Protein AF-R5N1W5-F1 (afdb_monomer)

pLDDT: mean 83.39, std 14.1, range [37.69, 97.25]

Foldseek 3Di:
DVVVVVVVVVVVVVVVVVVVVLVVLLVVLVLLVVLLPVLQVQLCQQLNCLLVLLLVLLLVLLLVLLVVLCVVLVAPRSSVSCLSNSLSNLLSLQAASQADSCLSSQLSNCLRNPQAPVLGHLQGGLFQSSLRSNVVCCVVPVVRRQQWAAQDPVSHQPPPDDDDGDGFDFLLNCLQVLPAPPPPNDDPVCQCCQSGTARSSLSNNVSLVVLLVVCVPPPVLLNLLLVLLLVLLLVLQLVPPSHPPHSNVSSSSSCSTYCNSVCSRRGSSSPNLAALASVLSSVLSNQLNVQQNVCSHPNPHSGCSSVSSRVSSNCSVVSNPDDHDPVSVVVVVVVVVVVVVVVVVVVVVVVVVVVVVVVVVD

Sequence (362 aa):
MEQSKTSAGISAESAAKARSEISITRRYFADMLILMVVPAVMAWYYYGGRAVRLMVLSVLTAVLCEAAGSFIFKAQASVSDLSAVATGLMTSLCMPASAPYYLPCIASAFAVIVAKLPFGNARSHMFTPAAAGIAFVTICMPDKVFSYPAMLSSGTTAVSGGQGFFPGTSIAYMLSQKNSVGTGLLNYVDVLVGSVSGPMGATCSIALFGALLFLAVRRPKNFTVSVSFLAVCFIYALLFPRVLTGRFVSAFMEICGGMLLFSSVFFLTDDKLLPKSFYSRICYGAAAGLMCMIMRSVGKFEDSTVFAVLLANGLVTAFDKLPLTKRERHLVAAENAKVRAALADKLEEKALENGKGGAENA

Nearest PDB structures (foldseek):
  7zc6-assembly1_D  TM=9.203E-01  e=1.283E-13  Clostridium tetanomorphum
  8rb9-assembly1_D  TM=8.917E-01  e=4.294E-13  Azotobacter vinelandii DJ
  8rbq-assembly1_D  TM=8.138E-01  e=1.206E-09  Azotobacter vinelandii DJ
  8a1v-assembly1_B  TM=6.490E-01  e=4.667E-10  Vibrio cholerae

Mean predicted aligned error: 9.08 Å

Solvent-accessible surface area (backbone atoms only — not comparable to full-atom values): 18208 Å² total; per-residue (Å²): 115,64,71,60,52,54,52,50,50,56,51,51,52,53,50,50,52,53,52,53,52,44,52,54,49,23,52,52,33,49,53,52,46,59,53,43,46,56,29,51,52,50,21,30,67,52,53,35,74,54,32,50,52,40,31,50,47,3,20,51,34,10,42,50,41,43,55,54,46,19,64,74,70,71,45,82,68,60,77,84,23,43,46,41,45,41,32,5,39,54,32,27,29,63,28,16,65,63,40,59,76,63,55,38,27,52,20,16,35,43,9,33,61,64,37,22,47,78,51,41,54,97,86,47,39,72,42,56,27,31,40,50,6,47,44,50,42,46,71,77,39,41,78,51,52,69,43,12,41,37,63,42,97,81,68,50,44,72,80,62,85,79,92,62,72,59,79,23,74,29,56,26,45,44,53,59,67,58,50,53,76,54,96,82,78,71,58,70,64,36,48,36,70,26,69,47,22,37,25,40,37,24,21,34,35,53,51,49,53,51,38,44,54,49,30,49,76,79,36,51,75,38,30,47,20,24,51,30,18,51,50,38,40,38,53,51,23,50,76,59,48,48,31,84,92,33,40,67,57,23,21,51,50,54,48,54,17,39,51,44,50,42,36,34,60,65,53,64,39,38,81,83,63,52,42,86,34,73,67,28,24,36,53,47,16,32,50,25,16,48,44,22,49,52,32,45,74,72,44,91,47,55,70,31,44,48,55,20,48,50,55,36,37,70,44,32,74,66,39,56,72,54,84,64,49,74,71,53,47,52,52,53,50,53,51,52,48,53,54,50,49,58,49,50,55,55,50,52,52,52,50,55,53,54,58,51,62,57,65,77,77,109

Structure (mmCIF, N/CA/C/O backbone):
data_AF-R5N1W5-F1
#
_entry.id   AF-R5N1W5-F1
#
loop_
_atom_site.group_PDB
_atom_site.id
_atom_site.type_symbol
_atom_site.label_atom_id
_atom_site.label_alt_id
_atom_site.label_comp_id
_atom_site.label_asym_id
_atom_site.label_entity_id
_atom_site.label_seq_id
_atom_site.pdbx_PDB_ins_code
_atom_site.Cartn_x
_atom_site.Cartn_y
_atom_site.Cartn_z
_atom_site.occupancy
_atom_site.B_iso_or_equiv
_atom_site.auth_seq_id
_atom_site.auth_comp_id
_atom_site.auth_asym_id
_atom_site.auth_atom_id
_atom_site.pdbx_PDB_model_num
ATOM 1 N N . MET A 1 1 ? -37.037 -11.454 35.935 1.00 47.38 1 MET A N 1
ATOM 2 C CA . MET A 1 1 ? -37.212 -11.045 34.516 1.00 47.38 1 MET A CA 1
ATOM 3 C C . MET A 1 1 ? -36.454 -9.765 34.168 1.00 47.38 1 MET A C 1
ATOM 5 O O . MET A 1 1 ? -36.034 -9.623 33.028 1.00 47.38 1 MET A O 1
ATOM 9 N N . GLU A 1 2 ? -36.239 -8.859 35.121 1.00 41.38 2 GLU A N 1
ATOM 10 C CA . GLU A 1 2 ? -35.614 -7.550 34.886 1.00 41.38 2 GLU A CA 1
ATOM 11 C C . GLU A 1 2 ? -34.121 -7.630 34.528 1.00 41.38 2 GLU A C 1
ATOM 13 O O . GLU A 1 2 ? -33.737 -7.131 33.478 1.00 41.38 2 GLU A O 1
ATOM 18 N N . GLN A 1 3 ? -33.315 -8.415 35.261 1.00 39.34 3 GLN A N 1
ATOM 19 C CA . GLN A 1 3 ? -31.891 -8.647 34.935 1.00 39.34 3 GLN A CA 1
ATOM 20 C C . GLN A 1 3 ? -31.652 -9.241 33.531 1.00 39.34 3 GLN A C 1
ATOM 22 O O . GLN A 1 3 ? -30.612 -9.008 32.913 1.00 39.34 3 GLN A O 1
ATOM 27 N N . SER A 1 4 ? -32.622 -9.992 32.994 1.00 45.09 4 SER A N 1
ATOM 28 C CA . SER A 1 4 ? -32.559 -10.534 31.630 1.00 45.09 4 SER A CA 1
ATOM 29 C C . SER A 1 4 ? -32.794 -9.447 30.572 1.00 45.09 4 SER A C 1
ATOM 31 O O . SER A 1 4 ? -32.154 -9.484 29.521 1.00 45.09 4 SER A O 1
ATOM 33 N N . LYS A 1 5 ? -33.635 -8.443 30.862 1.00 44.88 5 LYS A N 1
ATOM 34 C CA . LYS A 1 5 ? -33.876 -7.292 29.978 1.00 44.88 5 LYS A CA 1
ATOM 35 C C . LYS A 1 5 ? -32.697 -6.313 29.979 1.00 44.88 5 LYS A C 1
ATOM 37 O O . LYS A 1 5 ? -32.302 -5.868 28.905 1.00 44.88 5 LYS A O 1
ATOM 42 N N . THR A 1 6 ? -32.067 -6.058 31.129 1.00 51.81 6 THR A N 1
ATOM 43 C CA . THR A 1 6 ? -30.868 -5.198 31.226 1.00 51.81 6 THR A CA 1
ATOM 44 C C . THR A 1 6 ? -29.651 -5.836 30.543 1.00 51.81 6 THR A C 1
ATOM 46 O O . THR A 1 6 ? -28.924 -5.169 29.808 1.00 51.81 6 THR A O 1
ATOM 49 N N . SER A 1 7 ? -29.457 -7.153 30.698 1.00 47.06 7 SER A N 1
ATOM 50 C CA . SER A 1 7 ? -28.415 -7.910 29.980 1.00 47.06 7 SER A CA 1
ATOM 51 C C . SER A 1 7 ? -28.626 -7.892 28.457 1.00 47.06 7 SER A C 1
ATOM 53 O O . SER A 1 7 ? -27.676 -7.677 27.697 1.00 47.06 7 SER A O 1
ATOM 55 N N . ALA A 1 8 ? -29.877 -8.034 28.003 1.00 53.06 8 ALA A N 1
ATOM 56 C CA . ALA A 1 8 ? -30.233 -7.938 26.589 1.00 53.06 8 ALA A CA 1
ATOM 57 C C . ALA A 1 8 ? -30.028 -6.519 26.022 1.00 53.06 8 ALA A C 1
ATOM 59 O O . ALA A 1 8 ? -29.533 -6.383 24.903 1.00 53.06 8 ALA A O 1
ATOM 60 N N . GLY A 1 9 ? -30.329 -5.470 26.796 1.00 53.94 9 GLY A N 1
ATOM 61 C CA . GLY A 1 9 ? -30.102 -4.070 26.414 1.00 53.94 9 GLY A CA 1
ATOM 62 C C . GLY A 1 9 ? -28.618 -3.719 26.251 1.00 53.94 9 GLY A C 1
ATOM 63 O O . GLY A 1 9 ? -28.223 -3.156 25.231 1.00 53.94 9 GLY A O 1
ATOM 64 N N . ILE A 1 10 ? -27.767 -4.145 27.193 1.00 57.16 10 ILE A N 1
ATOM 65 C CA . ILE A 1 10 ? -26.305 -3.948 27.125 1.00 57.16 10 ILE A CA 1
ATOM 66 C C . ILE A 1 10 ? -25.696 -4.736 25.950 1.00 57.16 10 ILE A C 1
ATOM 68 O O . ILE A 1 10 ? -24.793 -4.247 25.263 1.00 57.16 10 ILE A O 1
ATOM 72 N N . SER A 1 11 ? -26.210 -5.941 25.675 1.00 61.00 11 SER A N 1
ATOM 73 C CA . SER A 1 11 ? -25.810 -6.743 24.513 1.00 61.00 11 SER A CA 1
ATOM 74 C C . SER A 1 11 ? -26.206 -6.076 23.188 1.00 61.00 11 SER A C 1
ATOM 76 O O . SER A 1 11 ? -25.393 -6.003 22.263 1.00 61.00 11 SER A O 1
ATOM 78 N N . ALA A 1 12 ? -27.413 -5.508 23.113 1.00 65.75 12 ALA A N 1
ATOM 79 C CA . ALA A 1 12 ? -27.906 -4.802 21.933 1.00 65.75 12 ALA A CA 1
ATOM 80 C C . ALA A 1 12 ? -27.114 -3.517 21.643 1.00 65.75 12 ALA A C 1
ATOM 82 O O . ALA A 1 12 ? -26.780 -3.250 20.487 1.00 65.75 12 ALA A O 1
ATOM 83 N N . GLU A 1 13 ? -26.749 -2.749 22.671 1.00 64.88 13 GLU A N 1
ATOM 84 C CA . GLU A 1 13 ? -25.967 -1.521 22.511 1.00 64.88 13 GLU A CA 1
ATOM 85 C C . GLU A 1 13 ? -24.511 -1.808 22.098 1.00 64.88 13 GLU A C 1
ATOM 87 O O . GLU A 1 13 ? -23.969 -1.171 21.189 1.00 64.88 13 GLU A O 1
ATOM 92 N N . SER A 1 14 ? -23.893 -2.833 22.696 1.00 64.62 14 SER A N 1
ATOM 93 C CA . SER A 1 14 ? -22.569 -3.327 22.297 1.00 64.62 14 SER A CA 1
ATOM 94 C C . SER A 1 14 ? -22.567 -3.825 20.844 1.00 64.62 14 SER A C 1
ATOM 96 O O . SER A 1 14 ? -21.681 -3.481 20.055 1.00 64.62 14 SER A O 1
ATOM 98 N N . ALA A 1 15 ? -23.615 -4.552 20.440 1.00 68.56 15 ALA A N 1
ATOM 99 C CA . ALA A 1 15 ? -23.798 -5.002 19.063 1.00 68.56 15 ALA A CA 1
ATOM 100 C C . ALA A 1 15 ? -24.034 -3.835 18.085 1.00 68.56 15 ALA A C 1
ATOM 102 O O . ALA A 1 15 ? -23.520 -3.861 16.963 1.00 68.56 15 ALA A O 1
ATOM 103 N N . ALA A 1 16 ? -24.766 -2.793 18.490 1.00 72.19 16 ALA A N 1
ATOM 104 C CA . ALA A 1 16 ? -24.987 -1.595 17.680 1.00 72.19 16 ALA A CA 1
ATOM 105 C C . ALA A 1 16 ? -23.686 -0.809 17.453 1.00 72.19 16 ALA A C 1
ATOM 107 O O . ALA A 1 16 ? -23.401 -0.402 16.322 1.00 72.19 16 ALA A O 1
ATOM 108 N N . LYS A 1 17 ? -22.851 -0.667 18.491 1.00 72.69 17 LYS A N 1
ATOM 109 C CA . LYS A 1 17 ? -21.516 -0.062 18.376 1.00 72.69 17 LYS A CA 1
ATOM 110 C C . LYS A 1 17 ? -20.592 -0.880 17.468 1.00 72.69 17 LYS A C 1
ATOM 112 O O . LYS A 1 17 ? -19.927 -0.318 16.603 1.00 72.69 17 LYS A O 1
ATOM 117 N N . ALA A 1 18 ? -20.594 -2.207 17.594 1.00 70.81 18 ALA A N 1
ATOM 118 C CA . ALA A 1 18 ? -19.815 -3.071 16.707 1.00 70.81 18 ALA A CA 1
ATOM 119 C C . ALA A 1 18 ? -20.248 -2.927 15.234 1.00 70.81 18 ALA A C 1
ATOM 121 O O . ALA A 1 18 ? -19.404 -2.830 14.342 1.00 70.81 18 ALA A O 1
ATOM 122 N N . ARG A 1 19 ? -21.560 -2.842 14.966 1.00 75.69 19 ARG A N 1
ATOM 123 C CA . ARG A 1 19 ? -22.103 -2.624 13.612 1.00 75.69 19 ARG A CA 1
ATOM 124 C C . ARG A 1 19 ? -21.711 -1.268 13.027 1.00 75.69 19 ARG A C 1
ATOM 126 O O . ARG A 1 19 ? -21.406 -1.192 11.835 1.00 75.69 19 ARG A O 1
ATOM 133 N N . SER A 1 20 ? -21.715 -0.203 13.829 1.00 76.56 20 SER A N 1
ATOM 134 C CA . SER A 1 20 ? -21.325 1.125 13.348 1.00 76.56 20 SER A CA 1
ATOM 135 C C . SER A 1 20 ? -19.834 1.175 13.003 1.00 76.56 20 SER A C 1
ATOM 137 O O . SER A 1 20 ? -19.486 1.649 11.920 1.00 76.56 20 SER A O 1
ATOM 139 N N . GLU A 1 21 ? -18.965 0.587 13.828 1.00 75.75 21 GLU A N 1
ATOM 140 C CA . GLU A 1 21 ? -17.529 0.473 13.542 1.00 75.75 21 GLU A CA 1
ATOM 141 C C . GLU A 1 21 ? -17.252 -0.345 12.272 1.00 75.75 21 GLU A C 1
ATOM 143 O O . GLU A 1 21 ? -16.500 0.107 11.407 1.00 75.75 21 GLU A O 1
ATOM 148 N N . ILE A 1 22 ? -17.925 -1.491 12.105 1.00 78.25 22 ILE A N 1
ATOM 149 C CA . ILE A 1 22 ? -17.878 -2.305 10.877 1.00 78.25 22 ILE A CA 1
ATOM 150 C C . ILE A 1 22 ? -18.243 -1.465 9.651 1.00 78.25 22 ILE A C 1
ATOM 152 O O . ILE A 1 22 ? -17.561 -1.516 8.628 1.00 78.25 22 ILE A O 1
ATOM 156 N N . SER A 1 23 ? -19.299 -0.654 9.746 1.00 82.12 23 SER A N 1
ATOM 157 C CA . SER A 1 23 ? -19.746 0.175 8.626 1.00 82.12 23 SER A CA 1
ATOM 158 C C . SER A 1 23 ? -18.716 1.238 8.223 1.00 82.12 23 SER A C 1
ATOM 160 O O . SER A 1 23 ? -18.546 1.499 7.031 1.00 82.12 23 SER A O 1
ATOM 162 N N . ILE A 1 24 ? -17.994 1.820 9.188 1.00 83.81 24 ILE A N 1
ATOM 163 C CA . ILE A 1 24 ? -16.942 2.816 8.939 1.00 83.81 24 ILE A CA 1
ATOM 164 C C . ILE A 1 24 ? -15.747 2.148 8.257 1.00 83.81 24 ILE A C 1
ATOM 166 O O . ILE A 1 24 ? -15.280 2.626 7.219 1.00 83.81 24 ILE A O 1
ATOM 170 N N . THR A 1 25 ? -15.295 1.013 8.795 1.00 84.12 25 THR A N 1
ATOM 171 C CA . THR A 1 25 ? -14.196 0.226 8.226 1.00 84.12 25 THR A CA 1
ATOM 172 C C . THR A 1 25 ? -14.528 -0.245 6.811 1.00 84.12 25 THR A C 1
ATOM 174 O O . THR A 1 25 ? -13.727 -0.059 5.896 1.00 84.12 25 THR A O 1
ATOM 177 N N . ARG A 1 26 ? -15.746 -0.749 6.588 1.00 88.56 26 ARG A N 1
ATOM 178 C CA . ARG A 1 26 ? -16.219 -1.168 5.264 1.00 88.56 26 ARG A CA 1
ATOM 179 C C . ARG A 1 26 ? -16.220 -0.018 4.258 1.00 88.56 26 ARG A C 1
ATOM 181 O O . ARG A 1 26 ? -15.807 -0.223 3.124 1.00 88.56 26 ARG A O 1
ATOM 188 N N . ARG A 1 27 ? -16.657 1.188 4.648 1.00 89.25 27 ARG A N 1
ATOM 189 C CA . ARG A 1 27 ? -16.615 2.375 3.768 1.00 89.25 27 ARG A CA 1
ATOM 190 C C . ARG A 1 27 ? -15.184 2.741 3.387 1.00 89.25 27 ARG A C 1
ATOM 192 O O . ARG A 1 27 ? -14.934 3.054 2.233 1.00 89.25 27 ARG A O 1
ATOM 199 N N . TYR A 1 28 ? -14.249 2.676 4.336 1.00 89.75 28 TYR A N 1
ATOM 200 C CA . TYR A 1 28 ? -12.830 2.900 4.055 1.00 89.75 28 TYR A CA 1
ATOM 201 C C . TYR A 1 28 ? -12.263 1.892 3.055 1.00 89.75 28 TYR A C 1
ATOM 203 O O . TYR A 1 28 ? -11.725 2.303 2.030 1.00 89.75 28 TYR A O 1
ATOM 211 N N . PHE A 1 29 ? -12.431 0.592 3.294 1.00 91.19 29 PHE A N 1
ATOM 212 C CA . PHE A 1 29 ? -11.920 -0.412 2.360 1.00 91.19 29 PHE A CA 1
ATOM 213 C C . PHE A 1 29 ? -12.653 -0.391 1.016 1.00 91.19 29 PHE A C 1
ATOM 215 O O . PHE A 1 29 ? -12.028 -0.657 -0.004 1.00 91.19 29 PHE A O 1
ATOM 222 N N . ALA A 1 30 ? -13.933 -0.009 0.975 1.00 92.88 30 ALA A N 1
ATOM 223 C CA . ALA A 1 30 ? -14.644 0.228 -0.279 1.00 92.88 30 ALA A CA 1
ATOM 224 C C . ALA A 1 30 ? -14.035 1.395 -1.076 1.00 92.88 30 ALA A C 1
ATOM 226 O O . ALA A 1 30 ? -13.801 1.237 -2.270 1.00 92.88 30 ALA A O 1
ATOM 227 N N . ASP A 1 31 ? -13.720 2.523 -0.426 1.00 92.31 31 ASP A N 1
ATOM 228 C CA . ASP A 1 31 ? -13.021 3.643 -1.073 1.00 92.31 31 ASP A CA 1
ATOM 229 C C . ASP A 1 31 ? -11.662 3.180 -1.641 1.00 92.31 31 ASP A C 1
ATOM 231 O O . ASP A 1 31 ? -11.340 3.482 -2.788 1.00 92.31 31 ASP A O 1
ATOM 235 N N . MET A 1 32 ? -10.885 2.394 -0.879 1.00 92.31 32 MET A N 1
ATOM 236 C CA . MET A 1 32 ? -9.603 1.846 -1.351 1.00 92.31 32 MET A CA 1
ATOM 237 C C . MET A 1 32 ? -9.775 0.883 -2.530 1.00 92.31 32 MET A C 1
ATOM 239 O O . MET A 1 32 ? -9.018 0.954 -3.492 1.00 92.31 32 MET A O 1
ATOM 243 N N . LEU A 1 33 ? -10.784 0.009 -2.497 1.00 95.00 33 LEU A N 1
ATOM 244 C CA . LEU A 1 33 ? -11.076 -0.901 -3.605 1.00 95.00 33 LEU A CA 1
ATOM 245 C C . LEU A 1 33 ? -11.445 -0.135 -4.878 1.00 95.00 33 LEU A C 1
ATOM 247 O O . LEU A 1 33 ? -10.954 -0.489 -5.944 1.00 95.00 33 LEU A O 1
ATOM 251 N N . ILE A 1 34 ? -12.239 0.937 -4.768 1.00 94.31 34 ILE A N 1
ATOM 252 C CA . ILE A 1 34 ? -12.576 1.817 -5.899 1.00 94.31 34 ILE A CA 1
ATOM 253 C C . ILE A 1 34 ? -11.305 2.438 -6.490 1.00 94.31 34 ILE A C 1
ATOM 255 O O . ILE A 1 34 ? -11.122 2.422 -7.706 1.00 94.31 34 ILE A O 1
ATOM 259 N N . LEU A 1 35 ? -10.400 2.926 -5.639 1.00 93.81 35 LEU A N 1
ATOM 260 C CA . LEU A 1 35 ? -9.109 3.468 -6.068 1.00 93.81 35 LEU A CA 1
ATOM 261 C C . LEU A 1 35 ? -8.232 2.423 -6.774 1.00 93.81 35 LEU A C 1
ATOM 263 O O . LEU A 1 35 ? -7.486 2.767 -7.688 1.00 93.81 35 LEU A O 1
ATOM 267 N N . MET A 1 36 ? -8.336 1.152 -6.382 1.00 95.44 36 MET A N 1
ATOM 268 C CA . MET A 1 36 ? -7.590 0.043 -6.982 1.00 95.44 36 MET A CA 1
ATOM 269 C C . MET A 1 36 ? -8.160 -0.462 -8.305 1.00 95.44 36 MET A C 1
ATOM 271 O O . MET A 1 36 ? -7.440 -1.148 -9.029 1.00 95.44 36 MET A O 1
ATOM 275 N N . VAL A 1 37 ? -9.402 -0.112 -8.661 1.00 95.25 37 VAL A N 1
ATOM 276 C CA . VAL A 1 37 ? -10.005 -0.538 -9.934 1.00 95.25 37 VAL A CA 1
ATOM 277 C C . VAL A 1 37 ? -9.156 -0.077 -11.114 1.00 95.25 37 VAL A C 1
ATOM 279 O O . VAL A 1 37 ? -8.874 -0.876 -12.000 1.00 95.25 37 VAL A O 1
ATOM 282 N N . VAL A 1 38 ? -8.700 1.179 -11.120 1.00 93.88 38 VAL A N 1
ATOM 283 C CA . VAL A 1 38 ? -7.930 1.715 -12.253 1.00 93.88 38 VAL A CA 1
ATOM 284 C C . VAL A 1 38 ? -6.571 1.005 -12.397 1.00 93.88 38 VAL A C 1
ATOM 286 O O . VAL A 1 38 ? -6.314 0.479 -13.481 1.00 93.88 38 VAL A O 1
ATOM 289 N N . PRO A 1 39 ? -5.732 0.874 -11.345 1.00 93.88 39 PRO A N 1
ATOM 290 C CA . PRO A 1 39 ? -4.529 0.040 -11.405 1.00 93.88 39 PRO A CA 1
ATOM 291 C C . PRO A 1 39 ? -4.786 -1.417 -11.812 1.00 93.88 39 PRO A C 1
ATOM 293 O O . PRO A 1 39 ? -4.011 -1.979 -12.579 1.00 93.88 39 PRO A O 1
ATOM 296 N N . ALA A 1 40 ? -5.877 -2.032 -11.345 1.00 95.00 40 ALA A N 1
ATOM 297 C CA . ALA A 1 40 ? -6.221 -3.411 -11.691 1.00 95.00 40 ALA A CA 1
ATOM 298 C C . ALA A 1 40 ? -6.623 -3.571 -13.167 1.00 95.00 40 ALA A C 1
ATOM 300 O O . ALA A 1 40 ? -6.230 -4.543 -13.815 1.00 95.00 40 ALA A O 1
ATOM 301 N N . VAL A 1 41 ? -7.367 -2.608 -13.719 1.00 93.88 41 VAL A N 1
ATOM 302 C CA . VAL A 1 41 ? -7.718 -2.571 -15.146 1.00 93.88 41 VAL A CA 1
ATOM 303 C C . VAL A 1 41 ? -6.467 -2.376 -15.997 1.00 93.88 41 VAL A C 1
ATOM 305 O O . VAL A 1 41 ? -6.305 -3.072 -16.996 1.00 93.88 41 VAL A O 1
ATOM 308 N N . MET A 1 42 ? -5.547 -1.503 -15.581 1.00 90.69 42 MET A N 1
ATOM 309 C CA . MET A 1 42 ? -4.266 -1.324 -16.273 1.00 90.69 42 MET A CA 1
ATOM 310 C C . MET A 1 42 ? -3.408 -2.593 -16.220 1.00 90.69 42 MET A C 1
ATOM 312 O O . MET A 1 42 ? -2.855 -3.006 -17.237 1.00 90.69 42 MET A O 1
ATOM 316 N N . ALA A 1 43 ? -3.361 -3.278 -15.075 1.00 90.75 43 ALA A N 1
ATOM 317 C CA . ALA A 1 43 ? -2.682 -4.566 -14.960 1.00 90.75 43 ALA A CA 1
ATOM 318 C C . ALA A 1 43 ? -3.275 -5.613 -15.923 1.00 90.75 43 ALA A C 1
ATOM 320 O O . ALA A 1 43 ? -2.535 -6.360 -16.564 1.00 90.75 43 ALA A O 1
ATOM 321 N N . TRP A 1 44 ? -4.603 -5.660 -16.067 1.00 91.06 44 TRP A N 1
ATOM 322 C CA . TRP A 1 44 ? -5.254 -6.521 -17.057 1.00 91.06 44 TRP A CA 1
ATOM 323 C C . TRP A 1 44 ? -4.946 -6.100 -18.499 1.00 91.06 44 TRP A C 1
ATOM 325 O O . TRP A 1 44 ? -4.687 -6.967 -19.327 1.00 91.06 44 TRP A O 1
ATOM 335 N N . TYR A 1 45 ? -4.926 -4.801 -18.798 1.00 89.44 45 TYR A N 1
ATOM 336 C CA . TYR A 1 45 ? -4.621 -4.289 -20.134 1.00 89.44 45 TYR A CA 1
ATOM 337 C C . TYR A 1 45 ? -3.222 -4.715 -20.608 1.00 89.44 45 TYR A C 1
ATOM 339 O O . TYR A 1 45 ? -3.080 -5.240 -21.708 1.00 89.44 45 TYR A O 1
ATOM 347 N N . TYR A 1 46 ? -2.200 -4.573 -19.759 1.00 85.38 46 TYR A N 1
ATOM 348 C CA . TYR A 1 46 ? -0.818 -4.899 -20.131 1.00 85.38 46 TYR A CA 1
ATOM 349 C C . TYR A 1 46 ? -0.480 -6.395 -20.056 1.00 85.38 46 TYR A C 1
ATOM 351 O O . TYR A 1 46 ? 0.250 -6.922 -20.900 1.00 85.38 46 TYR A O 1
ATOM 359 N N . TYR A 1 47 ? -0.986 -7.094 -19.037 1.00 85.31 47 TYR A N 1
ATOM 360 C CA . TYR A 1 47 ? -0.584 -8.474 -18.728 1.00 85.31 47 TYR A CA 1
ATOM 361 C C . TYR A 1 47 ? -1.680 -9.515 -19.006 1.00 85.31 47 TYR A C 1
ATOM 363 O O . TYR A 1 47 ? -1.499 -10.714 -18.756 1.00 85.31 47 TYR A O 1
ATOM 371 N N . GLY A 1 48 ? -2.832 -9.075 -19.510 1.00 87.19 48 GLY A N 1
ATOM 372 C CA . GLY A 1 48 ? -3.955 -9.914 -19.902 1.00 87.19 48 GLY A CA 1
ATOM 373 C C . GLY A 1 48 ? -4.582 -10.696 -18.747 1.00 87.19 48 GLY A C 1
ATOM 374 O O . GLY A 1 48 ? -4.512 -10.345 -17.565 1.00 87.19 48 GLY A O 1
ATOM 375 N N . GLY A 1 49 ? -5.193 -11.834 -19.088 1.00 87.00 49 GLY A N 1
ATOM 376 C CA . GLY A 1 49 ? -5.908 -12.681 -18.127 1.00 87.00 49 GLY A CA 1
ATOM 377 C C . GLY A 1 49 ? -5.029 -13.275 -17.019 1.00 87.00 49 GLY A C 1
ATOM 378 O O . GLY A 1 49 ? -5.552 -13.711 -15.993 1.00 87.00 49 GLY A O 1
ATOM 379 N N . ARG A 1 50 ? -3.696 -13.289 -17.174 1.00 88.06 50 ARG A N 1
ATOM 380 C CA . ARG A 1 50 ? -2.800 -13.791 -16.123 1.00 88.06 50 ARG A CA 1
ATOM 381 C C . ARG A 1 50 ? -2.803 -12.888 -14.890 1.00 88.06 50 ARG A C 1
ATOM 383 O O . ARG A 1 50 ? -2.862 -13.429 -13.787 1.00 88.06 50 ARG A O 1
ATOM 390 N N . ALA A 1 51 ? -2.780 -11.566 -15.064 1.00 90.56 51 ALA A N 1
ATOM 391 C CA . ALA A 1 51 ? -2.867 -10.631 -13.941 1.00 90.56 51 ALA A CA 1
ATOM 392 C C . ALA A 1 51 ? -4.172 -10.832 -13.165 1.00 90.56 51 ALA A C 1
ATOM 394 O O . ALA A 1 51 ? -4.153 -10.954 -11.944 1.00 90.56 51 ALA A O 1
ATOM 395 N N . VAL A 1 52 ? -5.292 -10.996 -13.874 1.00 93.50 52 VAL A N 1
ATOM 396 C CA . VAL A 1 52 ? -6.597 -11.271 -13.251 1.00 93.50 52 VAL A CA 1
ATOM 397 C C . VAL A 1 52 ? -6.569 -12.564 -12.440 1.00 93.50 52 VAL A C 1
ATOM 399 O O . VAL A 1 52 ? -7.029 -12.572 -11.302 1.00 93.50 52 VAL A O 1
ATOM 402 N N . ARG A 1 53 ? -5.966 -13.641 -12.963 1.00 94.06 53 ARG A N 1
ATOM 403 C CA . ARG A 1 53 ? -5.805 -14.890 -12.199 1.00 94.06 53 ARG A CA 1
ATOM 404 C C . ARG A 1 53 ? -4.988 -14.693 -10.919 1.00 94.06 53 ARG A C 1
ATOM 406 O O . ARG A 1 53 ? -5.376 -15.224 -9.885 1.00 94.06 53 ARG A O 1
ATOM 413 N N . LEU A 1 54 ? -3.894 -13.927 -10.963 1.00 94.19 54 LEU A N 1
ATOM 414 C CA . LEU A 1 54 ? -3.080 -13.630 -9.774 1.00 94.19 54 LEU A CA 1
ATOM 415 C C . LEU A 1 54 ? -3.866 -12.815 -8.735 1.00 94.19 54 LEU A C 1
ATOM 417 O O . LEU A 1 54 ? -3.834 -13.155 -7.552 1.00 94.19 54 LEU A O 1
ATOM 421 N N . MET A 1 55 ? -4.614 -11.799 -9.177 1.00 96.50 55 MET A N 1
ATOM 422 C CA . MET A 1 55 ? -5.475 -10.989 -8.307 1.00 96.50 55 MET A CA 1
ATOM 423 C C . MET A 1 55 ? -6.554 -11.841 -7.633 1.00 96.50 55 MET A C 1
ATOM 425 O O . MET A 1 55 ? -6.689 -11.817 -6.411 1.00 96.50 55 MET A O 1
ATOM 429 N N . VAL A 1 56 ? -7.276 -12.653 -8.412 1.00 96.88 56 VAL A N 1
ATOM 430 C CA . VAL A 1 56 ? -8.335 -13.530 -7.895 1.00 96.88 56 VAL A CA 1
ATOM 431 C C . VAL A 1 56 ? -7.772 -14.536 -6.893 1.00 96.88 56 VAL A C 1
ATOM 433 O O . VAL A 1 56 ? -8.318 -14.665 -5.803 1.00 96.88 56 VAL A O 1
ATOM 436 N N . LEU A 1 57 ? -6.661 -15.210 -7.205 1.00 96.81 57 LEU A N 1
ATOM 437 C CA . LEU A 1 57 ? -6.056 -16.189 -6.295 1.00 96.81 57 LEU A CA 1
ATOM 438 C C . LEU A 1 57 ? -5.590 -15.562 -4.976 1.00 96.81 57 LEU A C 1
ATOM 440 O O . LEU A 1 57 ? -5.796 -16.151 -3.914 1.00 96.81 57 LEU A O 1
ATOM 444 N N . SER A 1 58 ? -5.008 -14.362 -5.023 1.00 97.12 58 SER A N 1
ATOM 445 C CA . SER A 1 58 ? -4.578 -13.648 -3.817 1.00 97.12 58 SER A CA 1
ATOM 446 C C . SER A 1 58 ? -5.761 -13.211 -2.954 1.00 97.12 58 SER A C 1
ATOM 448 O O . SER A 1 58 ? -5.751 -13.414 -1.742 1.00 97.12 58 SER A O 1
ATOM 450 N N . VAL A 1 59 ? -6.818 -12.674 -3.571 1.00 97.00 59 VAL A N 1
ATOM 451 C CA . VAL A 1 59 ? -8.050 -12.283 -2.870 1.00 97.00 59 VAL A CA 1
ATOM 452 C C . VAL A 1 59 ? -8.738 -13.498 -2.251 1.00 97.00 59 VAL A C 1
ATOM 454 O O . VAL A 1 59 ? -9.103 -13.455 -1.078 1.00 97.00 59 VAL A O 1
ATOM 457 N N . LEU A 1 60 ? -8.878 -14.593 -3.005 1.00 96.81 60 LEU A N 1
ATOM 458 C CA . LEU A 1 60 ? -9.460 -15.836 -2.499 1.00 96.81 60 LEU A CA 1
ATOM 459 C C . LEU A 1 60 ? -8.658 -16.369 -1.315 1.00 96.81 60 LEU A C 1
ATOM 461 O O . LEU A 1 60 ? -9.241 -16.693 -0.286 1.00 96.81 60 LEU A O 1
ATOM 465 N N . THR A 1 61 ? -7.330 -16.396 -1.422 1.00 96.69 61 THR A N 1
ATOM 466 C CA . THR A 1 61 ? -6.465 -16.851 -0.329 1.00 96.69 61 THR A CA 1
ATOM 467 C C . THR A 1 61 ? -6.611 -15.958 0.902 1.00 96.69 61 THR A C 1
ATOM 469 O O . THR A 1 61 ? -6.810 -16.473 1.997 1.00 96.69 61 THR A O 1
ATOM 472 N N . ALA A 1 62 ? -6.610 -14.631 0.744 1.00 95.00 62 ALA A N 1
ATOM 473 C CA . ALA A 1 62 ? -6.797 -13.701 1.857 1.00 95.00 62 ALA A CA 1
ATOM 474 C C . ALA A 1 62 ? -8.140 -13.912 2.579 1.00 95.00 62 ALA A C 1
ATOM 476 O O . ALA A 1 62 ? -8.182 -13.955 3.809 1.00 95.00 62 ALA A O 1
ATOM 477 N N . VAL A 1 63 ? -9.233 -14.069 1.824 1.00 93.94 63 VAL A N 1
ATOM 478 C CA . VAL A 1 63 ? -10.577 -14.291 2.381 1.00 93.94 63 VAL A CA 1
ATOM 479 C C . VAL A 1 63 ? -10.674 -15.656 3.062 1.00 93.94 63 VAL A C 1
ATOM 481 O O . VAL A 1 63 ? -11.211 -15.744 4.164 1.00 93.94 63 VAL A O 1
ATOM 484 N N . LEU A 1 64 ? -10.122 -16.710 2.453 1.00 93.62 64 LEU A N 1
ATOM 485 C CA . LEU A 1 64 ? -10.094 -18.050 3.044 1.00 93.62 64 LEU A CA 1
ATOM 486 C C . LEU A 1 64 ? -9.267 -18.077 4.333 1.00 93.62 64 LEU A C 1
ATOM 488 O O . LEU A 1 64 ? -9.720 -18.632 5.331 1.00 93.62 64 LEU A O 1
ATOM 492 N N . CYS A 1 65 ? -8.095 -17.439 4.347 1.00 92.44 65 CYS A N 1
ATOM 493 C CA . CYS A 1 65 ? -7.263 -17.318 5.542 1.00 92.44 65 CYS A CA 1
ATOM 494 C C . CYS A 1 65 ? -7.953 -16.510 6.646 1.00 92.44 65 CYS A C 1
ATOM 496 O O . CYS A 1 65 ? -7.839 -16.871 7.815 1.00 92.44 65 CYS A O 1
ATOM 498 N N . GLU A 1 66 ? -8.690 -15.449 6.305 1.00 90.62 66 GLU A N 1
ATOM 499 C CA . GLU A 1 66 ? -9.447 -14.679 7.296 1.00 90.62 66 GLU A CA 1
ATOM 500 C C . GLU A 1 66 ? -10.607 -15.501 7.861 1.00 90.62 66 GLU A C 1
ATOM 502 O O . GLU A 1 66 ? -10.785 -15.539 9.077 1.00 90.62 66 GLU A O 1
ATOM 507 N N . ALA A 1 67 ? -11.361 -16.197 7.009 1.00 88.88 67 ALA A N 1
ATOM 508 C CA . ALA A 1 67 ? -12.473 -17.043 7.430 1.00 88.88 67 ALA A CA 1
ATOM 509 C C . ALA A 1 67 ? -12.000 -18.209 8.317 1.00 88.88 67 ALA A C 1
ATOM 511 O O . ALA A 1 67 ? -12.520 -18.402 9.417 1.00 88.88 67 ALA A O 1
ATOM 512 N N . ALA A 1 68 ? -10.973 -18.941 7.876 1.00 88.69 68 ALA A N 1
ATOM 513 C CA . ALA A 1 68 ? -10.393 -20.054 8.623 1.00 88.69 68 ALA A CA 1
ATOM 514 C C . ALA A 1 68 ? -9.728 -19.584 9.923 1.00 88.69 68 ALA A C 1
ATOM 516 O O . ALA A 1 68 ? -9.933 -20.168 10.985 1.00 88.69 68 ALA A O 1
ATOM 517 N N . GLY A 1 69 ? -8.968 -18.491 9.867 1.00 83.38 69 GLY A N 1
ATOM 518 C CA . GLY A 1 69 ? -8.310 -17.935 11.040 1.00 83.38 69 GLY A CA 1
ATOM 519 C C . GLY A 1 69 ? -9.299 -17.388 12.067 1.00 83.38 69 GLY A C 1
ATOM 520 O O . GLY A 1 69 ? -9.127 -17.617 13.260 1.00 83.38 69 GLY A O 1
ATOM 521 N N . SER A 1 70 ? -10.391 -16.756 11.631 1.00 79.62 70 SER A N 1
ATOM 522 C CA . SER A 1 70 ? -11.433 -16.278 12.550 1.00 79.62 70 SER A CA 1
ATOM 523 C C . SER A 1 70 ? -12.097 -17.423 13.322 1.00 79.62 70 SER A C 1
ATOM 525 O O . SER A 1 70 ? -12.407 -17.265 14.502 1.00 79.62 70 SER A O 1
ATOM 527 N N . PHE A 1 71 ? -12.256 -18.594 12.693 1.00 80.00 71 PHE A N 1
ATOM 528 C CA . PHE A 1 71 ? -12.740 -19.797 13.372 1.00 80.00 71 PHE A CA 1
ATOM 529 C C . PHE A 1 71 ? -11.765 -20.274 14.463 1.00 80.00 71 PHE A C 1
ATOM 531 O O . PHE A 1 71 ? -12.186 -20.584 15.576 1.00 80.00 71 PHE A O 1
ATOM 538 N N . ILE A 1 72 ? -10.461 -20.271 14.173 1.00 80.19 72 ILE A N 1
ATOM 539 C CA . ILE A 1 72 ? -9.413 -20.725 15.101 1.00 80.19 72 ILE A CA 1
ATOM 540 C C . ILE A 1 72 ? -9.259 -19.766 16.288 1.00 80.19 72 ILE A C 1
ATOM 542 O O . ILE A 1 72 ? -9.229 -20.197 17.439 1.00 80.19 72 ILE A O 1
ATOM 546 N N . PHE A 1 73 ? -9.191 -18.460 16.026 1.00 71.81 73 PHE A N 1
ATOM 547 C CA . PHE A 1 73 ? -8.945 -17.448 17.056 1.00 71.81 73 PHE A CA 1
ATOM 548 C C . PHE A 1 73 ? -10.197 -17.077 17.868 1.00 71.81 73 PHE A C 1
ATOM 550 O O . PHE A 1 73 ? -10.108 -16.229 18.754 1.00 71.81 73 PHE A O 1
ATOM 557 N N . LYS A 1 74 ? -11.366 -17.678 17.572 1.00 67.00 74 LYS A N 1
ATOM 558 C CA . LYS A 1 74 ? -12.685 -17.300 18.131 1.00 67.00 74 LYS A CA 1
ATOM 559 C C . LYS A 1 74 ? -12.948 -15.786 18.072 1.00 67.00 74 LYS A C 1
ATOM 561 O O . LYS A 1 74 ? -13.742 -15.244 18.842 1.00 67.00 74 LYS A O 1
ATOM 566 N N . ALA A 1 75 ? -12.271 -15.100 17.158 1.00 60.84 75 ALA A N 1
ATOM 567 C CA . ALA A 1 75 ? -12.472 -13.694 16.884 1.00 60.84 75 ALA A CA 1
ATOM 568 C C . ALA A 1 75 ? -13.747 -13.555 16.045 1.00 60.84 75 ALA A C 1
ATOM 570 O O . ALA A 1 75 ? -14.075 -14.437 15.249 1.00 60.84 75 ALA A O 1
ATOM 571 N N . GLN A 1 76 ? -14.493 -12.461 16.211 1.00 57.88 76 GLN A N 1
ATOM 572 C CA . GLN A 1 76 ? -15.678 -12.235 15.383 1.00 57.88 76 GLN A CA 1
ATOM 573 C C . GLN A 1 76 ? -15.249 -12.079 13.922 1.00 57.88 76 GLN A C 1
ATOM 575 O O . GLN A 1 76 ? -14.724 -11.031 13.559 1.00 57.88 76 GLN A O 1
ATOM 580 N N . ALA A 1 77 ? -15.468 -13.103 13.097 1.00 53.56 77 ALA A N 1
ATOM 581 C CA . ALA A 1 77 ? -15.158 -13.064 11.675 1.00 53.56 77 ALA A CA 1
ATOM 582 C C . ALA A 1 77 ? -15.881 -11.877 11.024 1.00 53.56 77 ALA A C 1
ATOM 584 O O . ALA A 1 77 ? -17.096 -11.903 10.844 1.00 53.56 77 ALA A O 1
ATOM 585 N N . SER A 1 78 ? -15.144 -10.826 10.669 1.00 59.91 78 SER A N 1
ATOM 586 C CA . SER A 1 78 ? -15.711 -9.638 10.023 1.00 59.91 78 SER A CA 1
ATOM 587 C C . SER A 1 78 ? -15.381 -9.655 8.532 1.00 59.91 78 SER A C 1
ATOM 589 O O . SER A 1 78 ? -14.841 -8.694 7.986 1.00 59.91 78 SER A O 1
ATOM 591 N N . VAL A 1 79 ? -15.721 -10.760 7.852 1.00 64.31 79 VAL A N 1
ATOM 592 C CA . VAL A 1 79 ? -15.604 -10.885 6.380 1.00 64.31 79 VAL A CA 1
ATOM 593 C C . VAL A 1 79 ? -16.408 -9.773 5.680 1.00 64.31 79 VAL A C 1
ATOM 595 O O . VAL A 1 79 ? -16.080 -9.338 4.577 1.00 64.31 79 VAL A O 1
ATOM 598 N N . SER A 1 80 ? -17.419 -9.231 6.366 1.00 69.38 80 SER A N 1
ATOM 599 C CA . SER A 1 80 ? -18.217 -8.072 5.956 1.00 69.38 80 SER A CA 1
ATOM 600 C C . SER A 1 80 ? -17.428 -6.777 5.740 1.00 69.38 80 SER A C 1
ATOM 602 O O . SER A 1 80 ? -17.939 -5.862 5.092 1.00 69.38 80 SER A O 1
ATOM 604 N N . ASP A 1 81 ? -16.213 -6.667 6.281 1.00 80.38 81 ASP A N 1
ATOM 605 C CA . ASP A 1 81 ? -15.480 -5.398 6.348 1.00 80.38 81 ASP A CA 1
ATOM 606 C C . ASP A 1 81 ? -14.666 -5.121 5.074 1.00 80.38 81 ASP A C 1
ATOM 608 O O . ASP A 1 81 ? -14.042 -4.068 4.974 1.00 80.38 81 ASP A O 1
ATOM 612 N N . LEU A 1 82 ? -14.651 -6.052 4.105 1.00 89.19 82 LEU A N 1
ATOM 613 C CA . LEU A 1 82 ? -13.903 -5.991 2.829 1.00 89.19 82 LEU A CA 1
ATOM 614 C C . LEU A 1 82 ? -12.376 -5.874 2.965 1.00 89.19 82 LEU A C 1
ATOM 616 O O . LEU A 1 82 ? -11.649 -5.820 1.976 1.00 89.19 82 LEU A O 1
ATOM 620 N N . SER A 1 83 ? -11.875 -5.881 4.191 1.00 90.69 83 SER A N 1
ATOM 621 C CA . SER A 1 83 ? -10.469 -5.668 4.510 1.00 90.69 83 SER A CA 1
ATOM 622 C C . SER A 1 83 ? -9.553 -6.783 3.992 1.00 90.69 83 SER A C 1
ATOM 624 O O . SER A 1 83 ? -8.467 -6.478 3.504 1.00 90.69 83 SER A O 1
ATOM 626 N N . ALA A 1 84 ? -9.955 -8.063 4.041 1.00 91.94 84 ALA A N 1
ATOM 627 C CA . ALA A 1 84 ? -9.172 -9.144 3.424 1.00 91.94 84 ALA A CA 1
ATOM 628 C C . ALA A 1 84 ? -9.151 -9.051 1.897 1.00 91.94 84 ALA A C 1
ATOM 630 O O . ALA A 1 84 ? -8.102 -9.270 1.298 1.00 91.94 84 ALA A O 1
ATOM 631 N N . VAL A 1 85 ? -10.270 -8.658 1.277 1.00 94.81 85 VAL A N 1
ATOM 632 C CA . VAL A 1 85 ? -10.346 -8.442 -0.176 1.00 94.81 85 VAL A CA 1
ATOM 633 C C . VAL A 1 85 ? -9.384 -7.336 -0.589 1.00 94.81 85 VAL A C 1
ATOM 635 O O . VAL A 1 85 ? -8.564 -7.541 -1.479 1.00 94.81 85 VAL A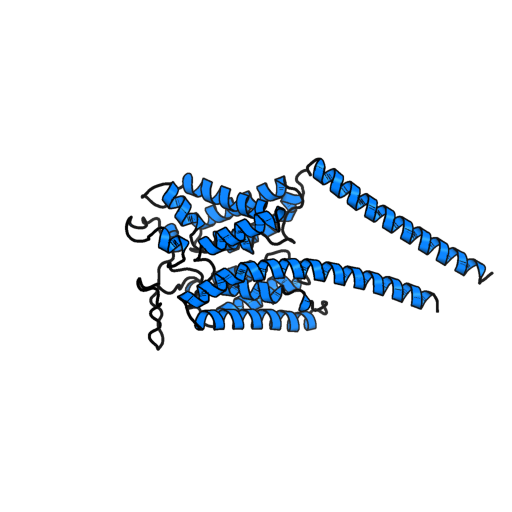 O 1
ATOM 638 N N . ALA A 1 86 ? -9.427 -6.196 0.106 1.00 94.44 86 ALA A N 1
ATOM 639 C CA . ALA A 1 86 ? -8.490 -5.106 -0.122 1.00 94.44 86 ALA A CA 1
ATOM 640 C C . ALA A 1 86 ? -7.044 -5.573 0.078 1.00 94.44 86 ALA A C 1
ATOM 642 O O . ALA A 1 86 ? -6.236 -5.384 -0.819 1.00 94.44 86 ALA A O 1
ATOM 643 N N . THR A 1 87 ? -6.736 -6.255 1.190 1.00 94.38 87 THR A N 1
ATOM 644 C CA . THR A 1 87 ? -5.386 -6.776 1.488 1.00 94.38 87 THR A CA 1
ATOM 645 C C . THR A 1 87 ? -4.855 -7.673 0.368 1.00 94.38 87 THR A C 1
ATOM 647 O O . THR A 1 87 ? -3.769 -7.414 -0.142 1.00 94.38 87 THR A O 1
ATOM 650 N N . GLY A 1 88 ? -5.623 -8.684 -0.054 1.00 95.88 88 GLY A N 1
ATOM 651 C CA . GLY A 1 88 ? -5.224 -9.589 -1.135 1.00 95.88 88 GLY A CA 1
ATOM 652 C C . GLY A 1 88 ? -5.045 -8.861 -2.467 1.00 95.88 88 GLY A C 1
ATOM 653 O O . GLY A 1 88 ? -4.066 -9.094 -3.176 1.00 95.88 88 GLY A O 1
ATOM 654 N N . LEU A 1 89 ? -5.930 -7.908 -2.780 1.00 96.88 89 LEU A N 1
ATOM 655 C CA . LEU A 1 89 ? -5.803 -7.114 -3.996 1.00 96.88 89 LEU A CA 1
ATOM 656 C C . LEU A 1 89 ? -4.530 -6.253 -3.974 1.00 96.88 89 LEU A C 1
ATOM 658 O O . LEU A 1 89 ? -3.761 -6.328 -4.931 1.00 96.88 89 LEU A O 1
ATOM 662 N N . MET A 1 90 ? -4.233 -5.529 -2.883 1.00 96.25 90 MET A N 1
ATOM 663 C CA . MET A 1 90 ? -2.992 -4.738 -2.802 1.00 96.25 90 MET A CA 1
ATOM 664 C C . MET A 1 90 ? -1.758 -5.620 -2.934 1.00 96.25 90 MET A C 1
ATOM 666 O O . MET A 1 90 ?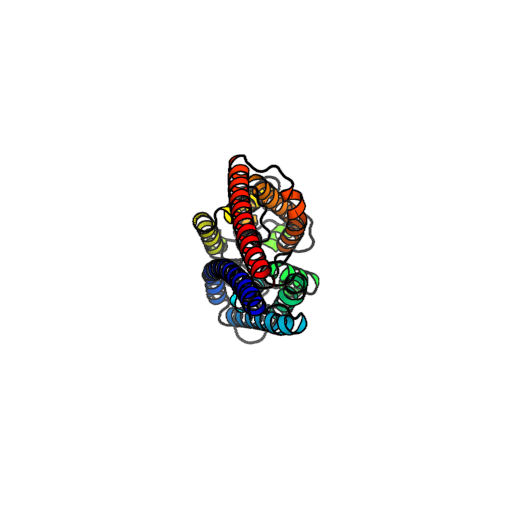 -0.844 -5.291 -3.684 1.00 96.25 90 MET A O 1
ATOM 670 N N . THR A 1 91 ? -1.740 -6.753 -2.225 1.00 96.25 91 THR A N 1
ATOM 671 C CA . THR A 1 91 ? -0.621 -7.690 -2.275 1.00 96.25 91 THR A CA 1
ATOM 672 C C . THR A 1 91 ? -0.392 -8.191 -3.697 1.00 96.25 91 THR A C 1
ATOM 674 O O . THR A 1 91 ? 0.746 -8.183 -4.150 1.00 96.25 91 THR A O 1
ATOM 677 N N . SER A 1 92 ? -1.444 -8.566 -4.430 1.00 96.12 92 SER A N 1
ATOM 678 C CA . SER A 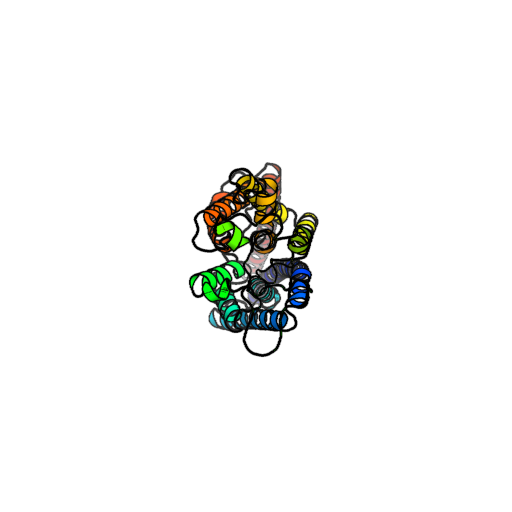1 92 ? -1.314 -9.017 -5.822 1.00 96.12 92 SER A CA 1
ATOM 679 C C . SER A 1 92 ? -0.864 -7.921 -6.793 1.00 96.12 92 SER A C 1
ATOM 681 O O . SER A 1 92 ? -0.030 -8.184 -7.656 1.00 96.12 92 SER A O 1
ATOM 683 N N . LEU A 1 93 ? -1.355 -6.688 -6.629 1.00 96.00 93 LEU A N 1
ATOM 684 C CA . LEU A 1 93 ? -0.983 -5.543 -7.466 1.00 96.00 93 LEU A CA 1
ATOM 685 C C . LEU A 1 93 ? 0.484 -5.129 -7.272 1.00 96.00 93 LEU A C 1
ATOM 687 O O . LEU A 1 93 ? 1.109 -4.607 -8.193 1.00 96.00 93 LEU A O 1
ATOM 691 N N . CYS A 1 94 ? 1.052 -5.412 -6.103 1.00 95.00 94 CYS A N 1
ATOM 692 C CA . CYS A 1 94 ? 2.469 -5.221 -5.804 1.00 95.00 94 CYS A CA 1
ATOM 693 C C . CYS A 1 94 ? 3.380 -6.353 -6.301 1.00 95.00 94 CYS A C 1
ATOM 695 O O . CYS A 1 94 ? 4.590 -6.280 -6.106 1.00 95.00 94 CYS A O 1
ATOM 697 N N . MET A 1 95 ? 2.836 -7.401 -6.922 1.00 92.38 95 MET A N 1
ATOM 698 C CA . MET A 1 95 ? 3.624 -8.511 -7.462 1.00 92.38 95 MET A CA 1
ATOM 699 C C . MET A 1 95 ? 3.877 -8.337 -8.966 1.00 92.38 95 MET A C 1
ATOM 701 O O . MET A 1 95 ? 3.116 -7.653 -9.662 1.00 92.38 95 MET A O 1
ATOM 705 N N . PRO A 1 96 ? 4.927 -8.974 -9.513 1.00 92.06 96 PRO A N 1
ATOM 706 C CA . PRO A 1 96 ? 5.126 -9.023 -10.952 1.00 92.06 96 PRO A CA 1
ATOM 707 C C . PRO A 1 96 ? 4.086 -9.942 -11.604 1.00 92.06 96 PRO A C 1
ATOM 709 O O . PRO A 1 96 ? 3.695 -10.967 -11.045 1.00 92.06 96 PRO A O 1
ATOM 712 N N . ALA A 1 97 ? 3.660 -9.629 -12.830 1.00 89.12 97 ALA A N 1
ATOM 713 C CA . ALA A 1 97 ? 2.689 -10.465 -13.548 1.00 89.12 97 ALA A CA 1
ATOM 714 C C . ALA A 1 97 ? 3.251 -11.835 -13.964 1.00 89.12 97 ALA A C 1
ATOM 716 O O . ALA A 1 97 ? 2.501 -12.785 -14.188 1.00 89.12 97 ALA A O 1
ATOM 717 N N . SER A 1 98 ? 4.573 -11.960 -14.020 1.00 87.94 98 SER A N 1
ATOM 718 C CA . SER A 1 98 ? 5.318 -13.205 -14.228 1.00 87.94 98 SER A CA 1
ATOM 719 C C . SER A 1 98 ? 5.372 -14.095 -12.980 1.00 87.94 98 SER A C 1
ATOM 721 O O . SER A 1 98 ? 5.691 -15.279 -13.114 1.00 87.94 98 SER A O 1
ATOM 723 N N . ALA A 1 99 ? 5.017 -13.579 -11.791 1.00 89.62 99 ALA A N 1
ATOM 724 C CA . ALA A 1 99 ? 5.088 -14.319 -10.533 1.00 89.62 99 ALA A CA 1
ATOM 725 C C . ALA A 1 99 ? 4.375 -15.672 -10.647 1.00 89.62 99 ALA A C 1
ATOM 727 O O . ALA A 1 99 ? 3.286 -15.746 -11.233 1.00 89.62 99 ALA A O 1
ATOM 728 N N . PRO A 1 100 ? 4.942 -16.755 -10.090 1.00 91.81 100 PRO A N 1
ATOM 729 C CA . PRO A 1 100 ? 4.230 -18.018 -10.015 1.00 91.81 100 PRO A CA 1
ATOM 730 C C . PRO A 1 100 ? 2.991 -17.865 -9.126 1.00 91.81 100 PRO A C 1
ATOM 732 O O . PRO A 1 100 ? 3.003 -17.117 -8.152 1.00 91.81 100 PRO A O 1
ATOM 735 N N . TYR A 1 101 ? 1.920 -18.594 -9.448 1.00 91.81 101 TYR A N 1
ATOM 736 C CA . TYR A 1 101 ? 0.605 -18.410 -8.822 1.00 91.81 101 TYR A CA 1
ATOM 737 C C . TYR A 1 101 ? 0.597 -18.584 -7.299 1.00 91.81 101 TYR A C 1
ATOM 739 O O . TYR A 1 101 ? -0.195 -17.938 -6.623 1.00 91.81 101 TYR A O 1
ATOM 747 N N . TYR A 1 102 ? 1.496 -19.404 -6.751 1.00 94.25 102 TYR A N 1
ATOM 748 C CA . TYR A 1 102 ? 1.609 -19.602 -5.306 1.00 94.25 102 TYR A CA 1
ATOM 749 C C . TYR A 1 102 ? 2.202 -18.388 -4.572 1.00 94.25 102 TYR A C 1
ATOM 751 O O . TYR A 1 102 ? 1.946 -18.221 -3.383 1.00 94.25 102 TYR A O 1
ATOM 759 N N . LEU A 1 103 ? 2.985 -17.536 -5.245 1.00 94.56 103 LEU A N 1
ATOM 760 C CA . LEU A 1 103 ? 3.689 -16.416 -4.614 1.00 94.56 103 LEU A CA 1
ATOM 761 C C . LEU A 1 103 ? 2.725 -15.391 -3.987 1.00 94.56 103 LEU A C 1
ATOM 763 O O . LEU A 1 103 ? 2.851 -15.134 -2.787 1.00 94.56 103 LEU A O 1
ATOM 767 N N . PRO A 1 104 ? 1.726 -14.842 -4.713 1.00 95.50 104 PRO A N 1
ATOM 768 C CA . PRO A 1 104 ? 0.753 -13.938 -4.103 1.00 95.50 104 PRO A CA 1
ATOM 769 C C . PRO A 1 104 ? -0.157 -14.642 -3.087 1.00 95.50 104 PRO A C 1
ATOM 771 O O . PRO A 1 104 ? -0.647 -13.983 -2.170 1.00 95.50 104 PRO A O 1
ATOM 774 N N . CYS A 1 105 ? -0.366 -15.961 -3.201 1.00 96.62 105 CYS A N 1
ATOM 775 C CA . CYS A 1 105 ? -1.098 -16.731 -2.194 1.00 96.62 105 CYS A CA 1
ATOM 776 C C . CYS A 1 105 ? -0.335 -16.742 -0.865 1.00 96.62 105 CYS A C 1
ATOM 778 O O . CYS A 1 105 ? -0.898 -16.346 0.151 1.00 96.62 105 CYS A O 1
ATOM 780 N N . ILE A 1 106 ? 0.958 -17.088 -0.872 1.00 97.19 106 ILE A N 1
ATOM 781 C CA . ILE A 1 106 ? 1.807 -17.081 0.332 1.00 97.19 106 ILE A CA 1
ATOM 782 C C . ILE A 1 106 ? 1.872 -15.677 0.945 1.00 97.19 106 ILE A C 1
ATOM 784 O O . ILE A 1 106 ? 1.691 -15.529 2.153 1.00 97.19 106 ILE A O 1
ATOM 788 N N . ALA A 1 107 ? 2.062 -14.642 0.121 1.00 97.25 107 ALA A N 1
ATOM 789 C CA . ALA A 1 107 ? 2.096 -13.258 0.591 1.00 97.25 107 ALA A CA 1
ATOM 790 C C . ALA A 1 107 ? 0.781 -12.851 1.280 1.00 97.25 107 ALA A C 1
ATOM 792 O O . ALA A 1 107 ? 0.796 -12.292 2.376 1.00 97.25 107 ALA A O 1
ATOM 793 N N . SER A 1 108 ? -0.363 -13.168 0.665 1.00 96.50 108 SER A N 1
ATOM 794 C CA . SER A 1 108 ? -1.685 -12.854 1.224 1.00 96.50 108 SER A CA 1
ATOM 795 C C . SER A 1 108 ? -2.019 -13.672 2.476 1.00 96.50 108 SER A C 1
ATOM 797 O O . SER A 1 108 ? -2.586 -13.134 3.426 1.00 96.50 108 SER A O 1
ATOM 799 N N . ALA A 1 109 ? -1.608 -14.941 2.522 1.00 96.12 109 ALA A N 1
ATOM 800 C CA . ALA A 1 109 ? -1.761 -15.789 3.695 1.00 96.12 109 ALA A CA 1
ATOM 801 C C . ALA A 1 109 ? -0.946 -15.238 4.871 1.00 96.12 109 ALA A C 1
ATOM 803 O O . ALA A 1 109 ? -1.482 -15.101 5.966 1.00 96.12 109 ALA A O 1
ATOM 804 N N . PHE A 1 110 ? 0.309 -14.837 4.643 1.00 95.88 110 PHE A N 1
ATOM 805 C CA . PHE A 1 110 ? 1.141 -14.209 5.671 1.00 95.88 110 PHE A CA 1
ATOM 806 C C . PHE A 1 110 ? 0.555 -12.872 6.144 1.00 95.88 110 PHE A C 1
ATOM 808 O O . PHE A 1 110 ? 0.445 -12.634 7.349 1.00 95.88 110 PHE A O 1
ATOM 815 N N . ALA A 1 111 ? 0.112 -12.023 5.210 1.00 95.00 111 ALA A N 1
ATOM 816 C CA . ALA A 1 111 ? -0.541 -10.753 5.522 1.00 95.00 111 ALA A CA 1
ATOM 817 C C . ALA A 1 111 ? -1.731 -10.942 6.475 1.00 95.00 111 ALA A C 1
ATOM 819 O O . ALA A 1 111 ? -1.874 -10.215 7.455 1.00 95.00 111 ALA A O 1
ATOM 820 N N . VAL A 1 112 ? -2.580 -11.939 6.223 1.00 92.25 112 VAL A N 1
ATOM 821 C CA . VAL A 1 112 ? -3.771 -12.171 7.045 1.00 92.25 112 VAL A CA 1
ATOM 822 C C . VAL A 1 112 ? -3.438 -12.918 8.339 1.00 92.25 112 VAL A C 1
ATOM 824 O O . VAL A 1 112 ? -3.793 -12.450 9.418 1.00 92.25 112 VAL A O 1
ATOM 827 N N . ILE A 1 113 ? -2.738 -14.050 8.262 1.00 91.50 113 ILE A N 1
ATOM 828 C CA . ILE A 1 113 ? -2.503 -14.941 9.409 1.00 91.50 113 ILE A CA 1
ATOM 829 C C . ILE A 1 113 ? -1.540 -14.332 10.423 1.00 91.50 113 ILE A C 1
ATOM 831 O O . ILE A 1 113 ? -1.748 -14.498 11.620 1.00 91.50 113 ILE A O 1
ATOM 835 N N . VAL A 1 114 ? -0.501 -13.635 9.962 1.00 91.38 114 VAL A N 1
ATOM 836 C CA . VAL A 1 114 ? 0.577 -13.148 10.834 1.00 91.38 114 VAL A CA 1
ATOM 837 C C . VAL A 1 114 ? 0.437 -11.658 11.113 1.00 91.38 114 VAL A C 1
ATOM 839 O O . VAL A 1 114 ? 0.573 -11.232 12.255 1.00 91.38 114 VAL A O 1
ATOM 842 N N . ALA A 1 115 ? 0.152 -10.845 10.096 1.00 90.50 115 ALA A N 1
ATOM 843 C CA . ALA A 1 115 ? 0.146 -9.393 10.279 1.00 90.50 115 ALA A CA 1
ATOM 844 C C . ALA A 1 115 ? -1.211 -8.825 10.718 1.00 90.50 115 ALA A C 1
ATOM 846 O O . ALA A 1 115 ? -1.253 -7.734 11.286 1.00 90.50 115 ALA A O 1
ATOM 847 N N . LYS A 1 116 ? -2.314 -9.542 10.473 1.00 89.12 116 LYS A N 1
ATOM 848 C CA . LYS A 1 116 ? -3.669 -9.057 10.769 1.00 89.12 116 LYS A CA 1
ATOM 849 C C . LYS A 1 116 ? -4.301 -9.765 11.967 1.00 89.12 116 LYS A C 1
ATOM 851 O O . LYS A 1 116 ? -4.560 -9.113 12.972 1.00 89.12 116 LYS A O 1
ATOM 856 N N . LEU A 1 117 ? -4.512 -11.079 11.874 1.00 87.62 117 LEU A N 1
ATOM 857 C CA . LEU A 1 117 ? -5.278 -11.864 12.852 1.00 87.62 117 LEU A CA 1
ATOM 858 C C . LEU A 1 117 ? -4.732 -11.866 14.294 1.00 87.62 117 LEU A C 1
ATOM 860 O O . LEU A 1 117 ? -5.553 -11.813 15.211 1.00 87.62 117 LEU A O 1
ATOM 864 N N . PRO A 1 118 ? -3.409 -11.880 14.559 1.00 86.25 118 PRO A N 1
ATOM 865 C CA . PRO A 1 118 ? -2.895 -11.929 15.933 1.00 86.25 118 PRO A CA 1
ATOM 866 C C . PRO A 1 118 ? -3.218 -10.673 16.738 1.00 86.25 118 PRO A C 1
ATOM 868 O O . PRO A 1 118 ? -3.305 -10.718 17.962 1.00 86.25 118 PRO A O 1
ATOM 871 N N . PHE A 1 119 ? -3.429 -9.553 16.049 1.00 82.62 119 PHE A N 1
ATOM 872 C CA . PHE A 1 119 ? -3.832 -8.300 16.671 1.00 82.62 119 PHE A CA 1
ATOM 873 C C . PHE A 1 119 ? -5.355 -8.160 16.768 1.00 82.62 119 PHE A C 1
ATOM 875 O O . PHE A 1 119 ? -5.845 -7.147 17.260 1.00 82.62 119 PHE A O 1
ATOM 882 N N . GLY A 1 120 ? -6.120 -9.153 16.307 1.00 75.62 120 GLY A N 1
ATOM 883 C CA . GLY A 1 120 ? -7.576 -9.138 16.217 1.00 75.62 120 GLY A CA 1
ATOM 884 C C . GLY A 1 120 ? -8.067 -8.970 14.777 1.00 75.62 120 GLY A C 1
ATOM 885 O O . GLY A 1 120 ? -7.500 -9.505 13.831 1.00 75.62 120 GLY A O 1
ATOM 886 N N . ASN A 1 121 ? -9.167 -8.241 14.597 1.00 70.62 121 ASN A N 1
ATOM 887 C CA . ASN A 1 121 ? -9.773 -8.047 13.277 1.00 70.62 121 ASN A CA 1
ATOM 888 C C . ASN A 1 121 ? -9.095 -6.906 12.497 1.00 70.62 121 ASN A C 1
ATOM 890 O O . ASN A 1 121 ? -8.159 -6.261 12.963 1.00 70.62 121 ASN A O 1
ATOM 894 N N . ALA A 1 122 ? -9.666 -6.550 11.341 1.00 64.56 122 ALA A N 1
ATOM 895 C CA . ALA A 1 122 ? -9.340 -5.356 10.547 1.00 64.56 122 ALA A CA 1
ATOM 896 C C . ALA A 1 122 ? -9.319 -4.013 11.313 1.00 64.56 122 ALA A C 1
ATOM 898 O O . ALA A 1 122 ? -9.059 -2.969 10.727 1.00 64.56 122 ALA A O 1
ATOM 899 N N . ARG A 1 123 ? -9.669 -4.016 12.602 1.00 66.06 123 ARG A N 1
ATOM 900 C CA . ARG A 1 123 ? -9.824 -2.834 13.444 1.00 66.06 123 ARG A CA 1
ATOM 901 C C . ARG A 1 123 ? -8.641 -2.596 14.387 1.00 66.06 123 ARG A C 1
ATOM 903 O O . ARG A 1 123 ? -8.623 -1.540 15.015 1.00 66.06 123 ARG A O 1
ATOM 910 N N . SER A 1 124 ? -7.691 -3.528 14.483 1.00 73.44 124 SER A N 1
ATOM 911 C CA . SER A 1 124 ? -6.653 -3.512 15.523 1.00 73.44 124 SER A CA 1
ATOM 912 C C . SER A 1 124 ? -5.254 -3.942 15.061 1.00 73.44 124 SER A C 1
ATOM 914 O O . SER A 1 124 ? -4.391 -4.157 15.903 1.00 73.44 124 SER A O 1
ATOM 916 N N . HIS A 1 125 ? -4.980 -4.024 13.754 1.00 84.31 125 HIS A N 1
ATOM 917 C CA . HIS A 1 125 ? -3.631 -4.346 13.272 1.00 84.31 125 HIS A CA 1
ATOM 918 C C . HIS A 1 125 ? -2.629 -3.216 13.561 1.00 84.31 125 HIS A C 1
ATOM 920 O O . HIS A 1 125 ? -2.923 -2.039 13.360 1.00 84.31 125 HIS A O 1
ATOM 926 N N . MET A 1 126 ? -1.423 -3.584 14.001 1.00 85.75 126 MET A N 1
ATOM 927 C CA . MET A 1 126 ? -0.331 -2.636 14.281 1.00 85.75 126 MET A CA 1
ATOM 928 C C . MET A 1 126 ? 0.497 -2.281 13.042 1.00 85.75 126 MET A C 1
ATOM 930 O O . MET A 1 126 ? 1.201 -1.276 13.026 1.00 85.75 126 MET A O 1
ATOM 934 N N . PHE A 1 127 ? 0.414 -3.106 12.002 1.00 90.12 127 PHE A N 1
ATOM 935 C CA . PHE A 1 127 ? 1.141 -2.935 10.753 1.00 90.12 127 PHE A CA 1
ATOM 936 C C . PHE A 1 127 ? 0.185 -3.108 9.584 1.00 90.12 127 PHE A C 1
ATOM 938 O O . PHE A 1 127 ? -0.729 -3.926 9.660 1.00 90.12 127 PHE A O 1
ATOM 945 N N . THR A 1 128 ? 0.429 -2.387 8.491 1.00 93.06 128 THR A N 1
ATOM 946 C CA . THR A 1 128 ? -0.310 -2.553 7.237 1.00 93.06 128 THR A CA 1
ATOM 947 C C . THR A 1 128 ? -0.164 -4.003 6.748 1.00 93.06 128 THR A C 1
ATOM 949 O O . THR A 1 128 ? 0.936 -4.388 6.329 1.00 93.06 128 THR A O 1
ATOM 952 N N . PRO A 1 129 ? -1.234 -4.823 6.755 1.00 93.69 129 PRO A N 1
ATOM 953 C CA . PRO A 1 129 ? -1.105 -6.260 6.510 1.00 93.69 129 PRO A CA 1
ATOM 954 C C . PRO A 1 129 ? -0.539 -6.591 5.128 1.00 93.69 129 PRO A C 1
ATOM 956 O O . PRO A 1 129 ? 0.346 -7.437 5.000 1.00 93.69 129 PRO A O 1
ATOM 959 N N . ALA A 1 130 ? -0.994 -5.880 4.091 1.00 95.25 130 ALA A N 1
ATOM 960 C CA . ALA A 1 130 ? -0.526 -6.090 2.723 1.00 95.25 130 ALA A CA 1
ATOM 961 C C . ALA A 1 130 ? 0.982 -5.835 2.579 1.00 95.25 130 ALA A C 1
ATOM 963 O O . ALA A 1 130 ? 1.681 -6.643 1.967 1.00 95.25 130 ALA A O 1
ATOM 964 N N . ALA A 1 131 ? 1.490 -4.757 3.191 1.00 95.62 131 ALA A N 1
ATOM 965 C CA . ALA A 1 131 ? 2.914 -4.430 3.182 1.00 95.62 131 ALA A CA 1
ATOM 966 C C . ALA A 1 131 ? 3.744 -5.498 3.910 1.00 95.62 131 ALA A C 1
ATOM 968 O O . ALA A 1 131 ? 4.812 -5.864 3.429 1.00 95.62 131 ALA A O 1
ATOM 969 N N . ALA A 1 132 ? 3.238 -6.048 5.021 1.00 96.00 132 ALA A N 1
ATOM 970 C CA . ALA A 1 132 ? 3.891 -7.140 5.744 1.00 96.00 132 ALA A CA 1
ATOM 971 C C . ALA A 1 132 ? 3.967 -8.431 4.912 1.00 96.00 132 ALA A C 1
ATOM 973 O O . ALA A 1 132 ? 5.013 -9.077 4.875 1.00 96.00 132 ALA A O 1
ATOM 974 N N . GLY A 1 133 ? 2.893 -8.775 4.193 1.00 96.56 133 GLY A N 1
ATOM 975 C CA . GLY A 1 133 ? 2.881 -9.902 3.255 1.00 96.56 133 GLY A CA 1
ATOM 976 C C . GLY A 1 133 ? 3.906 -9.755 2.133 1.00 96.56 133 GLY A C 1
ATOM 977 O O . GLY A 1 133 ? 4.637 -10.699 1.840 1.00 96.56 133 GLY A O 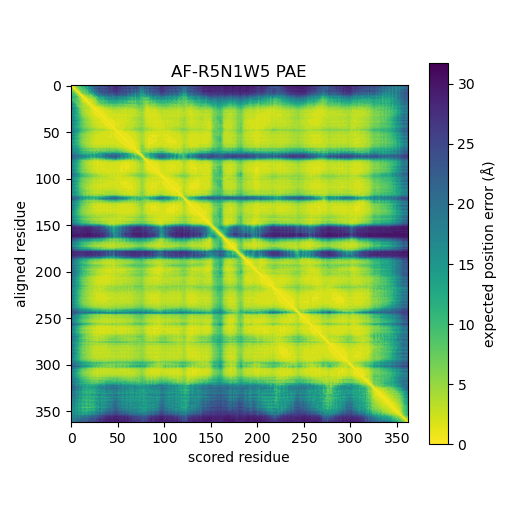1
ATOM 978 N N . ILE A 1 134 ? 3.995 -8.560 1.540 1.00 96.06 134 ILE A N 1
ATOM 979 C CA . ILE A 1 134 ? 4.978 -8.256 0.490 1.00 96.06 134 ILE A CA 1
ATOM 980 C C . ILE A 1 134 ? 6.397 -8.315 1.062 1.00 96.06 134 ILE A C 1
ATOM 982 O O . ILE A 1 134 ? 7.246 -8.992 0.498 1.00 96.06 134 ILE A O 1
ATOM 986 N N . ALA A 1 135 ? 6.644 -7.683 2.211 1.00 95.94 135 ALA A N 1
ATOM 987 C CA . ALA A 1 135 ? 7.941 -7.706 2.885 1.00 95.94 135 ALA A CA 1
ATOM 988 C C . ALA A 1 135 ? 8.431 -9.137 3.163 1.00 95.94 135 ALA A C 1
ATOM 990 O O . ALA A 1 135 ? 9.602 -9.439 2.937 1.00 95.94 135 ALA A O 1
ATOM 991 N N . PHE A 1 136 ? 7.534 -10.030 3.592 1.00 96.56 136 PHE A N 1
ATOM 992 C CA . PHE A 1 136 ? 7.850 -11.439 3.815 1.00 96.56 136 PHE A CA 1
ATOM 993 C C . PHE A 1 136 ? 8.319 -12.137 2.534 1.00 96.56 136 PHE A C 1
ATOM 995 O O . PHE A 1 136 ? 9.411 -12.707 2.511 1.00 96.56 136 PHE A O 1
ATOM 1002 N N . VAL A 1 137 ? 7.549 -12.058 1.443 1.00 96.19 137 VAL A N 1
ATOM 1003 C CA . VAL A 1 137 ? 7.950 -12.716 0.187 1.00 96.19 137 VAL A CA 1
ATOM 1004 C C . VAL A 1 137 ? 9.160 -12.056 -0.469 1.00 96.19 137 VAL A C 1
ATOM 1006 O O . VAL A 1 137 ? 9.941 -12.755 -1.107 1.00 96.19 137 VAL A O 1
ATOM 1009 N N . THR A 1 138 ? 9.372 -10.755 -0.266 1.00 94.38 138 THR A N 1
ATOM 1010 C CA . THR A 1 138 ? 10.585 -10.058 -0.710 1.00 94.38 138 THR A CA 1
ATOM 1011 C C . THR A 1 138 ? 11.832 -10.599 -0.013 1.00 94.38 138 THR A C 1
ATOM 1013 O O . THR A 1 138 ? 12.873 -10.733 -0.649 1.00 94.38 138 THR A O 1
ATOM 1016 N N . ILE A 1 139 ? 11.741 -10.947 1.275 1.00 94.56 139 ILE A N 1
ATOM 1017 C CA . ILE A 1 139 ? 12.858 -11.547 2.017 1.00 94.56 139 ILE A CA 1
ATOM 1018 C C . ILE A 1 139 ? 13.047 -13.016 1.629 1.00 94.56 139 ILE A C 1
ATOM 1020 O O . ILE A 1 139 ? 14.172 -13.449 1.394 1.00 94.56 139 ILE A O 1
ATOM 1024 N N . CYS A 1 140 ? 11.964 -13.793 1.573 1.00 94.69 140 CYS A N 1
ATOM 1025 C CA . CYS A 1 140 ? 12.048 -15.237 1.357 1.00 94.69 140 CYS A CA 1
ATOM 1026 C C . CYS A 1 140 ? 12.310 -15.625 -0.104 1.00 94.69 140 CYS A C 1
ATOM 1028 O O . CYS A 1 140 ? 12.909 -16.667 -0.356 1.00 94.69 140 CYS A O 1
ATOM 1030 N N . MET A 1 141 ? 11.819 -14.840 -1.069 1.00 94.06 141 MET A N 1
ATOM 1031 C CA . MET A 1 141 ? 11.837 -15.169 -2.501 1.00 94.06 141 MET A CA 1
ATOM 1032 C C . MET A 1 141 ? 12.103 -13.928 -3.384 1.00 94.06 141 MET A C 1
ATOM 1034 O O . MET A 1 141 ? 11.318 -13.656 -4.304 1.00 94.06 141 MET A O 1
ATOM 1038 N N . PRO A 1 142 ? 13.202 -13.177 -3.159 1.00 91.62 142 PRO A N 1
ATOM 1039 C CA . PRO A 1 142 ? 13.483 -11.931 -3.880 1.00 91.62 142 PRO A CA 1
ATOM 1040 C C . PRO A 1 142 ? 13.547 -12.132 -5.397 1.00 91.62 142 PRO A C 1
ATOM 1042 O O . PRO A 1 142 ? 12.945 -11.361 -6.143 1.00 91.62 142 PRO A O 1
ATOM 1045 N N . ASP A 1 143 ? 14.168 -13.224 -5.853 1.00 89.31 143 ASP A N 1
ATOM 1046 C CA . ASP A 1 143 ? 14.317 -13.542 -7.279 1.00 89.31 143 ASP A CA 1
ATOM 1047 C C . ASP A 1 143 ? 12.975 -13.675 -8.002 1.00 89.31 143 ASP A C 1
ATOM 1049 O O . ASP A 1 143 ? 12.889 -13.475 -9.209 1.00 89.31 143 ASP A O 1
ATOM 1053 N N . LYS A 1 144 ? 11.907 -14.042 -7.280 1.00 90.88 144 LYS A N 1
ATOM 1054 C CA . LYS A 1 144 ? 10.561 -14.161 -7.851 1.00 90.88 144 LYS A CA 1
ATOM 1055 C C . LYS A 1 144 ? 9.810 -12.837 -7.791 1.00 90.88 144 LYS A C 1
ATOM 1057 O O . LYS A 1 144 ? 9.123 -12.510 -8.754 1.00 90.88 144 LYS A O 1
ATOM 1062 N N . VAL A 1 145 ? 9.957 -12.074 -6.708 1.00 91.50 145 VAL A N 1
ATOM 1063 C CA . VAL A 1 145 ? 9.284 -10.776 -6.525 1.00 91.50 145 VAL A CA 1
ATOM 1064 C C . VAL A 1 145 ? 9.820 -9.714 -7.488 1.00 91.50 145 VAL A C 1
ATOM 1066 O O . VAL A 1 145 ? 9.041 -8.929 -8.012 1.00 91.50 145 VAL A O 1
ATOM 1069 N N . PHE A 1 146 ? 11.118 -9.730 -7.793 1.00 90.25 146 PHE A N 1
ATOM 1070 C CA . PHE A 1 146 ? 11.749 -8.731 -8.665 1.00 90.25 146 PHE A CA 1
ATOM 1071 C C . PHE A 1 146 ? 11.901 -9.178 -10.130 1.00 90.25 146 PHE A C 1
ATOM 1073 O O . PHE A 1 146 ? 12.557 -8.522 -10.933 1.00 90.25 146 PHE A O 1
ATOM 1080 N N . SER A 1 147 ? 11.261 -10.287 -10.515 1.00 88.12 147 SER A N 1
ATOM 1081 C CA . SER A 1 147 ? 11.333 -10.833 -11.879 1.00 88.12 147 SER A CA 1
ATOM 1082 C C . SER A 1 147 ? 10.308 -10.216 -12.836 1.00 88.12 147 SER A C 1
ATOM 1084 O O . SER A 1 147 ? 9.436 -10.909 -13.349 1.00 88.12 147 SER A O 1
ATOM 1086 N N . TYR A 1 148 ? 10.360 -8.911 -13.092 1.00 89.19 148 TYR A N 1
ATOM 1087 C CA . TYR A 1 148 ? 9.335 -8.245 -13.908 1.00 89.19 148 TYR A CA 1
ATOM 1088 C C . TYR A 1 148 ? 9.382 -8.642 -15.392 1.00 89.19 148 TYR A C 1
ATOM 1090 O O . TYR A 1 148 ? 10.466 -8.781 -15.957 1.00 89.19 148 TYR A O 1
ATOM 1098 N N . PRO A 1 149 ? 8.226 -8.807 -16.059 1.00 86.06 149 PRO A N 1
ATOM 1099 C CA . PRO A 1 149 ? 8.186 -9.020 -17.502 1.00 86.06 149 PRO A CA 1
ATOM 1100 C C . PRO A 1 149 ? 8.511 -7.727 -18.265 1.00 86.06 149 PRO A C 1
ATOM 1102 O O . PRO A 1 149 ? 8.038 -6.651 -17.898 1.00 86.06 149 PRO A O 1
ATOM 1105 N N . ALA A 1 150 ? 9.281 -7.844 -19.346 1.00 80.88 150 ALA A N 1
ATOM 1106 C CA . ALA A 1 150 ? 9.562 -6.746 -20.261 1.00 80.88 150 ALA A CA 1
ATOM 1107 C C . ALA A 1 150 ? 8.298 -6.321 -21.028 1.00 80.88 150 ALA A C 1
ATOM 1109 O O . ALA A 1 150 ? 7.534 -7.160 -21.517 1.00 80.88 150 ALA A O 1
ATOM 1110 N N . MET A 1 151 ? 8.106 -5.010 -21.167 1.00 72.69 151 MET A N 1
ATOM 1111 C CA . MET A 1 151 ? 7.069 -4.424 -22.018 1.00 72.69 151 MET A CA 1
ATOM 1112 C C . MET A 1 151 ? 7.643 -4.234 -23.430 1.00 72.69 151 MET A C 1
ATOM 1114 O O . MET A 1 151 ? 8.640 -3.533 -23.592 1.00 72.69 151 MET A O 1
ATOM 1118 N N . LEU A 1 152 ? 7.054 -4.863 -24.453 1.00 62.97 152 LEU A N 1
ATOM 1119 C CA . LEU A 1 152 ? 7.439 -4.606 -25.847 1.00 62.97 152 LEU A CA 1
ATOM 1120 C C . LEU A 1 152 ? 6.787 -3.304 -26.336 1.00 62.97 152 LEU A C 1
ATOM 1122 O O . LEU A 1 152 ? 5.634 -3.017 -26.010 1.00 62.97 152 LEU A O 1
ATOM 1126 N N . SER A 1 153 ? 7.503 -2.550 -27.176 1.00 54.25 153 SER A N 1
ATOM 1127 C CA . SER A 1 153 ? 7.112 -1.229 -27.703 1.00 54.25 153 SER A CA 1
ATOM 1128 C C . SER A 1 153 ? 5.794 -1.195 -28.499 1.00 54.25 153 SER A C 1
ATOM 1130 O O . SER A 1 153 ? 5.320 -0.119 -28.841 1.00 54.25 153 SER A O 1
ATOM 1132 N N . SER A 1 154 ? 5.173 -2.346 -28.776 1.00 53.94 154 SER A N 1
ATOM 1133 C CA . SER A 1 154 ? 3.871 -2.462 -29.454 1.00 53.94 154 SER A CA 1
ATOM 1134 C C . SER A 1 154 ? 2.685 -2.639 -28.493 1.00 53.94 154 SER A C 1
ATOM 1136 O O . SER A 1 154 ? 1.603 -3.034 -28.920 1.00 53.94 154 SER A O 1
ATOM 1138 N N . GLY A 1 155 ? 2.860 -2.391 -27.189 1.00 51.69 155 GLY A N 1
ATOM 1139 C CA . GLY A 1 155 ? 1.773 -2.422 -26.195 1.00 51.69 155 GLY A CA 1
ATOM 1140 C C . GLY A 1 155 ? 1.209 -3.816 -25.895 1.00 51.69 155 GLY A C 1
ATOM 1141 O O . GLY A 1 155 ? 0.395 -3.974 -24.992 1.00 51.69 155 GLY A O 1
ATOM 1142 N N . THR A 1 156 ? 1.667 -4.840 -26.611 1.00 51.25 156 THR A N 1
ATOM 1143 C CA . THR A 1 156 ? 1.401 -6.248 -26.334 1.00 51.25 156 THR A CA 1
ATOM 1144 C C . THR A 1 156 ? 2.635 -6.830 -25.667 1.00 51.25 156 THR A C 1
ATOM 1146 O O . THR A 1 156 ? 3.731 -6.814 -26.226 1.00 51.25 156 THR A O 1
ATOM 1149 N N . THR A 1 157 ? 2.474 -7.346 -24.450 1.00 52.56 157 THR A N 1
ATOM 1150 C CA . THR A 1 157 ? 3.479 -8.233 -23.866 1.00 52.56 157 THR A CA 1
ATOM 1151 C C . THR A 1 157 ? 3.713 -9.395 -24.833 1.00 52.56 157 THR A C 1
ATOM 1153 O O . THR A 1 157 ? 2.773 -9.864 -25.478 1.00 52.56 157 THR A O 1
ATOM 1156 N N . ALA A 1 158 ? 4.959 -9.860 -24.957 1.00 46.69 158 ALA A N 1
ATOM 1157 C CA . ALA A 1 158 ? 5.277 -11.103 -25.653 1.00 46.69 158 ALA A CA 1
ATOM 1158 C C . ALA A 1 158 ? 4.686 -12.286 -24.864 1.00 46.69 158 ALA A C 1
ATOM 1160 O O . ALA A 1 158 ? 5.395 -13.055 -24.225 1.00 46.69 158 ALA A O 1
ATOM 1161 N N . VAL A 1 159 ? 3.361 -12.412 -24.866 1.00 50.53 159 VAL A N 1
ATOM 1162 C CA . VAL A 1 159 ? 2.649 -13.629 -24.497 1.00 50.53 159 VAL A CA 1
ATOM 1163 C C . VAL A 1 159 ? 2.535 -14.433 -25.781 1.00 50.53 159 VAL A C 1
ATOM 1165 O O . VAL A 1 159 ? 1.462 -14.584 -26.354 1.00 50.53 159 VAL A O 1
ATOM 1168 N N . SER A 1 160 ? 3.679 -14.912 -26.265 1.00 39.62 160 SER A N 1
ATOM 1169 C CA . SER A 1 160 ? 3.666 -16.066 -27.151 1.00 39.62 160 SER A CA 1
ATOM 1170 C C . SER A 1 160 ? 3.768 -17.298 -26.263 1.00 39.62 160 SER A C 1
ATOM 1172 O O . SER A 1 160 ? 4.543 -17.320 -25.307 1.00 39.62 160 SER A O 1
ATOM 1174 N N . GLY A 1 161 ? 2.879 -18.258 -26.492 1.00 37.69 161 GLY A N 1
ATOM 1175 C CA . GLY A 1 161 ? 2.628 -19.382 -25.600 1.00 37.69 161 GLY A CA 1
ATOM 1176 C C . GLY A 1 161 ? 3.878 -20.157 -25.174 1.00 37.69 161 GLY A C 1
ATOM 1177 O O . GLY A 1 161 ? 4.844 -20.285 -25.914 1.00 37.69 161 GLY A O 1
ATOM 1178 N N . GLY A 1 162 ? 3.797 -20.732 -23.971 1.00 39.75 162 GLY A N 1
ATOM 1179 C CA . GLY A 1 162 ? 4.755 -21.715 -23.467 1.00 39.75 162 GLY A CA 1
ATOM 1180 C C . GLY A 1 162 ? 5.998 -21.121 -22.797 1.00 39.75 162 GLY A C 1
ATOM 1181 O O . GLY A 1 162 ? 7.035 -20.973 -23.418 1.00 39.75 162 GLY A O 1
ATOM 1182 N N . GLN A 1 163 ? 5.915 -20.900 -21.480 1.00 44.91 163 GLN A N 1
ATOM 1183 C CA . GLN A 1 163 ? 7.070 -20.904 -20.563 1.00 44.91 163 GLN A CA 1
ATOM 1184 C C . GLN A 1 163 ? 8.204 -19.887 -20.820 1.00 44.91 163 GLN A C 1
ATOM 1186 O O . GLN A 1 163 ? 9.372 -20.260 -20.860 1.00 44.91 163 GLN A O 1
ATOM 1191 N N . GLY A 1 164 ? 7.916 -18.585 -20.878 1.00 55.84 164 GLY A N 1
ATOM 1192 C CA . GLY A 1 164 ? 8.993 -17.600 -20.729 1.00 55.84 164 GLY A CA 1
ATOM 1193 C C . GLY A 1 164 ? 8.533 -16.159 -20.841 1.00 55.84 164 GLY A C 1
ATOM 1194 O O . GLY A 1 164 ? 8.075 -15.735 -21.892 1.00 55.84 164 GLY A O 1
ATOM 1195 N N . PHE A 1 165 ? 8.674 -15.392 -19.761 1.00 67.69 165 PHE A N 1
ATOM 1196 C CA . PHE A 1 165 ? 8.667 -13.934 -19.850 1.00 67.69 165 PHE A CA 1
ATOM 1197 C C . PHE A 1 165 ? 10.088 -13.478 -20.162 1.00 67.69 165 PHE A C 1
ATOM 1199 O O . PHE A 1 165 ? 11.032 -13.966 -19.539 1.00 67.69 165 PHE A O 1
ATOM 1206 N N . PHE A 1 166 ? 10.246 -12.520 -21.073 1.00 73.00 166 PHE A N 1
ATOM 1207 C CA . PHE A 1 166 ? 11.516 -11.810 -21.181 1.00 73.00 166 PHE A CA 1
ATOM 1208 C C . PHE A 1 166 ? 11.702 -10.961 -19.918 1.00 73.00 166 PHE A C 1
ATOM 1210 O O . PHE A 1 166 ? 10.785 -10.206 -19.579 1.00 73.00 166 PHE A O 1
ATOM 1217 N N . PRO A 1 167 ? 12.827 -11.090 -19.195 1.00 77.00 167 PRO A N 1
ATOM 1218 C CA . PRO A 1 167 ? 13.064 -10.294 -18.002 1.00 77.00 167 PRO A CA 1
ATOM 1219 C C . PRO A 1 167 ? 13.234 -8.825 -18.398 1.00 77.00 167 PRO A C 1
ATOM 1221 O O . PRO A 1 167 ? 14.073 -8.479 -19.228 1.00 77.00 167 PRO A O 1
ATOM 1224 N N . GLY A 1 168 ? 12.405 -7.968 -17.812 1.00 80.12 168 GLY A N 1
ATOM 1225 C CA . GLY A 1 168 ? 12.480 -6.522 -17.936 1.00 80.12 168 GLY A CA 1
ATOM 1226 C C . GLY A 1 168 ? 13.203 -5.914 -16.741 1.00 80.12 168 GLY A C 1
ATOM 1227 O O . GLY A 1 168 ? 13.103 -6.404 -15.617 1.00 80.12 168 GLY A O 1
ATOM 1228 N N . THR A 1 169 ? 13.919 -4.821 -16.970 1.00 82.38 169 THR A N 1
ATOM 1229 C CA . THR A 1 169 ? 14.568 -4.054 -15.905 1.00 82.38 169 THR A CA 1
ATOM 1230 C C . THR A 1 169 ? 13.608 -2.997 -15.366 1.00 82.38 169 THR A C 1
ATOM 1232 O O . THR A 1 169 ? 13.029 -2.220 -16.128 1.00 82.38 169 THR A O 1
ATOM 1235 N N . SER A 1 170 ? 13.401 -2.983 -14.046 1.00 87.00 170 SER A N 1
ATOM 1236 C CA . SER A 1 170 ? 12.538 -1.997 -13.391 1.00 87.00 170 SER A CA 1
ATOM 1237 C C . SER A 1 170 ? 13.252 -0.649 -13.242 1.00 87.00 170 SER A C 1
ATOM 1239 O O . SER A 1 170 ? 14.478 -0.590 -13.124 1.00 87.00 170 SER A O 1
ATOM 1241 N N . ILE A 1 171 ? 12.496 0.455 -13.202 1.00 86.06 171 ILE A N 1
ATOM 1242 C CA . ILE A 1 171 ? 13.064 1.795 -12.938 1.00 86.06 171 ILE A CA 1
ATOM 1243 C C . ILE A 1 171 ? 13.783 1.807 -11.582 1.00 86.06 171 ILE A C 1
ATOM 1245 O O . ILE A 1 171 ? 14.861 2.380 -11.444 1.00 86.06 171 ILE A O 1
ATOM 1249 N N . ALA A 1 172 ? 13.209 1.133 -10.582 1.00 85.81 172 ALA A N 1
ATOM 1250 C CA . ALA A 1 172 ? 13.792 1.029 -9.252 1.00 85.81 172 ALA A CA 1
ATOM 1251 C C . ALA A 1 172 ? 15.156 0.313 -9.274 1.00 85.81 172 ALA A C 1
ATOM 1253 O O . ALA A 1 172 ? 16.104 0.803 -8.659 1.00 85.81 172 ALA A O 1
ATOM 1254 N N . TYR A 1 173 ? 15.280 -0.768 -10.052 1.00 86.12 173 TYR A N 1
ATOM 1255 C CA . TYR A 1 173 ? 16.546 -1.465 -10.277 1.00 86.12 173 TYR A CA 1
ATOM 1256 C C . TYR A 1 173 ? 17.571 -0.600 -11.025 1.00 86.12 173 TYR A C 1
ATOM 1258 O O . TYR A 1 173 ? 18.736 -0.531 -10.640 1.00 86.12 173 TYR A O 1
ATOM 1266 N N . MET A 1 174 ? 17.156 0.122 -12.073 1.00 84.31 174 MET A N 1
ATOM 1267 C CA . MET A 1 174 ? 18.059 1.037 -12.787 1.00 84.31 174 MET A CA 1
ATOM 1268 C C . MET A 1 174 ? 18.631 2.110 -11.846 1.00 84.31 174 MET A C 1
ATOM 1270 O O . MET A 1 174 ? 19.829 2.391 -11.869 1.00 84.31 174 MET A O 1
ATOM 1274 N N . LEU A 1 175 ? 17.791 2.663 -10.967 1.00 81.81 175 LEU A N 1
ATOM 1275 C CA . LEU A 1 175 ? 18.193 3.663 -9.975 1.00 81.81 175 LEU A CA 1
ATOM 1276 C C . LEU A 1 175 ? 19.105 3.093 -8.876 1.00 81.81 175 LEU A C 1
ATOM 1278 O O . LEU A 1 175 ? 19.946 3.827 -8.348 1.00 81.81 175 LEU A O 1
ATOM 1282 N N . SER A 1 176 ? 18.971 1.811 -8.515 1.00 80.75 176 SER A N 1
ATOM 1283 C CA . SER A 1 176 ? 19.849 1.177 -7.522 1.00 80.75 176 SER A CA 1
ATOM 1284 C C . SER A 1 176 ? 21.254 0.923 -8.070 1.00 80.75 176 SER A C 1
ATOM 1286 O O . SER A 1 176 ? 22.226 1.038 -7.328 1.00 80.75 176 SER A O 1
ATOM 1288 N N . GLN A 1 177 ? 21.379 0.650 -9.372 1.00 77.38 177 GLN A N 1
ATOM 1289 C CA . GLN A 1 177 ? 22.664 0.391 -10.031 1.00 77.38 177 GLN A CA 1
ATOM 1290 C C . GLN A 1 177 ? 23.511 1.650 -10.270 1.00 77.38 177 GLN A C 1
ATOM 1292 O O . GLN A 1 177 ? 24.645 1.539 -10.732 1.00 77.38 177 GLN A O 1
ATOM 1297 N N . LYS A 1 178 ? 22.990 2.852 -9.964 1.00 68.31 178 LYS A N 1
ATOM 1298 C CA . LYS A 1 178 ? 23.666 4.157 -10.162 1.00 68.31 178 LYS A CA 1
ATOM 1299 C C . LYS A 1 178 ? 24.196 4.381 -11.586 1.00 68.31 178 LYS A C 1
ATOM 1301 O O . LYS A 1 178 ? 25.007 5.277 -11.810 1.00 68.31 178 LYS A O 1
ATOM 1306 N N . ASN A 1 179 ? 23.743 3.574 -12.541 1.00 57.69 179 ASN A N 1
ATOM 1307 C CA . ASN A 1 179 ? 24.121 3.671 -13.932 1.00 57.69 179 ASN A CA 1
ATOM 1308 C C . ASN A 1 179 ? 23.018 4.454 -14.634 1.00 57.69 179 ASN A C 1
ATOM 1310 O O . ASN A 1 179 ? 21.840 4.114 -14.514 1.00 57.69 179 ASN A O 1
ATOM 1314 N N . SER A 1 180 ? 23.399 5.554 -15.276 1.00 54.53 180 SER A N 1
ATOM 1315 C CA . SER A 1 180 ? 22.459 6.513 -15.846 1.00 54.53 180 SER A CA 1
ATOM 1316 C C . SER A 1 180 ? 21.439 5.797 -16.720 1.00 54.53 180 SER A C 1
ATOM 1318 O O . SER A 1 180 ? 21.817 5.094 -17.656 1.00 54.53 180 SER A O 1
ATOM 1320 N N . VAL A 1 181 ? 20.150 6.010 -16.444 1.00 56.81 181 VAL A N 1
ATOM 1321 C CA . VAL A 1 181 ? 19.094 5.7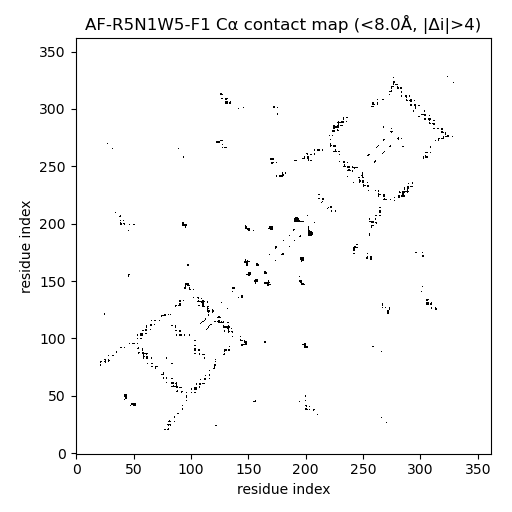64 -17.427 1.00 56.81 181 VAL A CA 1
ATOM 1322 C C . VAL A 1 181 ? 19.519 6.543 -18.669 1.00 56.81 181 VAL A C 1
ATOM 1324 O O . VAL A 1 181 ? 19.524 7.776 -18.644 1.00 56.81 181 VAL A O 1
ATOM 1327 N N . GLY A 1 182 ? 20.007 5.845 -19.700 1.00 54.22 182 GLY A N 1
ATOM 1328 C CA . GLY A 1 182 ? 20.475 6.497 -20.917 1.00 54.22 182 GLY A CA 1
ATOM 1329 C C . GLY A 1 182 ? 19.370 7.419 -21.421 1.00 54.22 182 GLY A C 1
ATOM 1330 O O . GLY A 1 182 ? 18.205 7.027 -21.448 1.00 54.22 182 GLY A O 1
ATOM 1331 N N . THR A 1 183 ? 19.727 8.652 -21.774 1.00 45.03 183 THR A N 1
ATOM 1332 C CA . THR A 1 183 ? 18.831 9.779 -22.097 1.00 45.03 183 THR A CA 1
ATOM 1333 C C . THR A 1 183 ? 17.759 9.497 -23.160 1.00 45.03 183 THR A C 1
ATOM 1335 O O . THR A 1 183 ? 16.868 10.322 -23.326 1.00 45.03 183 THR A O 1
ATOM 1338 N N . GLY A 1 184 ? 17.813 8.358 -23.858 1.00 52.47 184 GLY A N 1
ATOM 1339 C CA . GLY A 1 184 ? 16.830 7.927 -24.858 1.00 52.47 184 GLY A CA 1
ATOM 1340 C C . GLY A 1 184 ? 16.142 6.581 -24.588 1.00 52.47 184 GLY A C 1
ATOM 1341 O O . GLY A 1 184 ? 15.459 6.092 -25.478 1.00 52.47 184 GLY A O 1
ATOM 1342 N N . LEU A 1 185 ? 16.326 5.954 -23.417 1.00 58.84 185 LEU A N 1
ATOM 1343 C CA . LEU A 1 185 ? 15.789 4.607 -23.141 1.00 58.84 185 LEU A CA 1
ATOM 1344 C C . LEU A 1 185 ? 14.360 4.591 -22.584 1.00 58.84 185 LEU A C 1
ATOM 1346 O O . LEU A 1 185 ? 13.661 3.603 -22.783 1.00 58.84 185 LEU A O 1
ATOM 1350 N N . LEU A 1 186 ? 13.920 5.645 -21.888 1.00 66.00 186 LEU A N 1
ATOM 1351 C CA . LEU A 1 186 ? 12.586 5.705 -21.282 1.00 66.00 186 LEU A CA 1
ATOM 1352 C C . LEU A 1 186 ? 11.910 7.040 -21.591 1.00 66.00 186 LEU A C 1
ATOM 1354 O O . LEU A 1 186 ? 12.380 8.100 -21.177 1.00 66.00 186 LEU A O 1
ATOM 1358 N N . ASN A 1 187 ? 10.786 6.979 -22.302 1.00 80.19 187 ASN A N 1
ATOM 1359 C CA . ASN A 1 187 ? 9.940 8.136 -22.550 1.00 80.19 187 ASN A CA 1
ATOM 1360 C C . ASN A 1 187 ? 9.146 8.479 -21.276 1.00 80.19 187 ASN A C 1
ATOM 1362 O O . ASN A 1 187 ? 8.601 7.594 -20.617 1.00 80.19 187 ASN A O 1
ATOM 1366 N N . TYR A 1 188 ? 9.036 9.764 -20.934 1.00 84.06 188 TYR A N 1
ATOM 1367 C CA . TYR A 1 188 ? 8.223 10.219 -19.798 1.00 84.06 188 TYR A CA 1
ATOM 1368 C C . TYR A 1 188 ? 6.763 9.774 -19.918 1.00 84.06 188 TYR A C 1
ATOM 1370 O O . TYR A 1 188 ? 6.136 9.439 -18.915 1.00 84.06 188 TYR A O 1
ATOM 1378 N N . VAL A 1 189 ? 6.235 9.737 -21.144 1.00 85.06 189 VAL A N 1
ATOM 1379 C CA . VAL A 1 189 ? 4.871 9.273 -21.412 1.00 85.06 189 VAL A CA 1
ATOM 1380 C C . VAL A 1 189 ? 4.734 7.789 -21.072 1.00 85.06 189 VAL A C 1
ATOM 1382 O O . VAL A 1 189 ? 3.762 7.409 -20.426 1.00 85.06 189 VAL A O 1
ATOM 1385 N N . ASP A 1 190 ? 5.732 6.966 -21.394 1.00 86.00 190 ASP A N 1
ATOM 1386 C CA . ASP A 1 190 ? 5.708 5.533 -21.082 1.00 86.00 190 ASP A CA 1
ATOM 1387 C C . ASP A 1 190 ? 5.734 5.285 -19.571 1.00 86.00 190 ASP A C 1
ATOM 1389 O O . ASP A 1 190 ? 5.000 4.434 -19.070 1.00 86.00 190 ASP A O 1
ATOM 1393 N N . VAL A 1 191 ? 6.505 6.080 -18.823 1.00 86.31 191 VAL A N 1
ATOM 1394 C CA . VAL A 1 191 ? 6.535 6.033 -17.351 1.00 86.31 191 VAL A CA 1
ATOM 1395 C C . VAL A 1 191 ? 5.195 6.467 -16.744 1.00 86.31 191 VAL A C 1
ATOM 1397 O O . VAL A 1 191 ? 4.727 5.877 -15.770 1.00 86.31 191 VAL A O 1
ATOM 1400 N N . LEU A 1 192 ? 4.554 7.491 -17.314 1.00 88.88 192 LEU A N 1
ATOM 1401 C CA . LEU A 1 192 ? 3.271 8.001 -16.828 1.00 88.88 192 LEU A CA 1
ATOM 1402 C C . LEU A 1 192 ? 2.113 7.033 -17.089 1.00 88.88 192 LEU A C 1
ATOM 1404 O O . LEU A 1 192 ? 1.288 6.806 -16.199 1.00 88.88 192 LEU A O 1
ATOM 1408 N N . VAL A 1 193 ? 2.053 6.471 -18.298 1.00 87.94 193 VAL A N 1
ATOM 1409 C CA . VAL A 1 193 ? 1.001 5.532 -18.713 1.00 87.94 193 VAL A CA 1
ATOM 1410 C C . VAL A 1 193 ? 1.225 4.150 -18.082 1.00 87.94 193 VAL A C 1
ATOM 1412 O O . VAL A 1 193 ? 0.260 3.449 -17.786 1.00 87.94 193 VAL A O 1
ATOM 1415 N N . GLY A 1 194 ? 2.474 3.802 -17.758 1.00 84.62 194 GLY A N 1
ATOM 1416 C CA . GLY A 1 194 ? 2.839 2.539 -17.115 1.00 84.62 194 GLY A CA 1
ATOM 1417 C C . GLY A 1 194 ? 3.348 1.472 -18.083 1.00 84.62 194 GLY A C 1
ATOM 1418 O O . GLY A 1 194 ? 3.382 0.296 -17.728 1.00 84.62 194 GLY A O 1
ATOM 1419 N N . SER A 1 195 ? 3.799 1.874 -19.273 1.00 85.56 195 SER A N 1
ATOM 1420 C CA . SER A 1 195 ? 4.469 1.032 -20.275 1.00 85.56 195 SER A CA 1
ATOM 1421 C C . SER A 1 195 ? 5.920 0.711 -19.874 1.00 85.56 195 SER A C 1
ATOM 1423 O O . SER A 1 195 ? 6.834 0.747 -20.693 1.00 85.56 195 SER A O 1
ATOM 1425 N N . VAL A 1 196 ? 6.148 0.419 -18.592 1.00 86.38 196 VAL A N 1
ATOM 1426 C CA . VAL A 1 196 ? 7.461 0.142 -17.998 1.00 86.38 196 VAL A CA 1
ATOM 1427 C C . VAL A 1 196 ? 7.412 -1.143 -17.180 1.00 86.38 196 VAL A C 1
ATOM 1429 O O . VAL A 1 196 ? 6.367 -1.525 -16.654 1.00 86.38 196 VAL A O 1
ATOM 1432 N N . SER A 1 197 ? 8.549 -1.825 -17.064 1.00 88.25 197 SER A N 1
ATOM 1433 C CA . SER A 1 197 ? 8.641 -3.057 -16.276 1.00 88.25 197 SER A CA 1
ATOM 1434 C C . SER A 1 197 ? 8.569 -2.730 -14.780 1.00 88.25 197 SER A C 1
ATOM 1436 O O . SER A 1 197 ? 9.325 -1.893 -14.283 1.00 88.25 197 SER A O 1
ATOM 1438 N N . GLY A 1 198 ? 7.674 -3.387 -14.046 1.00 89.81 198 GLY A N 1
ATOM 1439 C CA . GLY A 1 198 ? 7.503 -3.157 -12.614 1.00 89.81 198 GLY A CA 1
ATOM 1440 C C . GLY A 1 198 ? 6.307 -3.910 -12.024 1.00 89.81 198 GLY A C 1
ATOM 1441 O O . GLY A 1 198 ? 5.695 -4.735 -12.712 1.00 89.81 198 GLY A O 1
ATOM 1442 N N . PRO A 1 199 ? 5.984 -3.657 -10.743 1.00 92.19 199 PRO A N 1
ATOM 1443 C CA . PRO A 1 199 ? 4.837 -4.267 -10.077 1.00 92.19 199 PRO A CA 1
ATOM 1444 C C . PRO A 1 199 ? 3.548 -3.918 -10.815 1.00 92.19 199 PRO A C 1
ATOM 1446 O O . PRO A 1 199 ? 3.320 -2.752 -11.139 1.00 92.19 199 PRO A O 1
ATOM 1449 N N . MET A 1 200 ? 2.692 -4.908 -11.069 1.00 91.19 200 MET A N 1
ATOM 1450 C CA . MET A 1 200 ? 1.648 -4.775 -12.092 1.00 91.19 200 MET A CA 1
ATOM 1451 C C . MET A 1 200 ? 0.622 -3.660 -11.835 1.00 91.19 200 MET A C 1
ATOM 1453 O O . MET A 1 200 ? 0.033 -3.151 -12.782 1.00 91.19 200 MET A O 1
ATOM 1457 N N . GLY A 1 201 ? 0.403 -3.277 -10.575 1.00 91.12 201 GLY A N 1
ATOM 1458 C CA . GLY A 1 201 ? -0.477 -2.174 -10.187 1.00 91.12 201 GLY A CA 1
ATOM 1459 C C . GLY A 1 201 ? 0.244 -0.896 -9.759 1.00 91.12 201 GLY A C 1
ATOM 1460 O O . GLY A 1 201 ? -0.425 0.073 -9.413 1.00 91.12 201 GLY A O 1
ATOM 1461 N N . ALA A 1 202 ? 1.580 -0.874 -9.756 1.00 92.19 202 ALA A N 1
ATOM 1462 C CA . ALA A 1 202 ? 2.361 0.295 -9.348 1.00 92.19 202 ALA A CA 1
ATOM 1463 C C . ALA A 1 202 ? 2.947 1.087 -10.530 1.00 92.19 202 ALA A C 1
ATOM 1465 O O . ALA A 1 202 ? 3.362 2.227 -10.348 1.00 92.19 202 ALA A O 1
ATOM 1466 N N . THR A 1 203 ? 2.961 0.513 -11.737 1.00 89.00 203 THR A N 1
ATOM 1467 C CA . THR A 1 203 ? 3.567 1.130 -12.929 1.00 89.00 203 THR A CA 1
ATOM 1468 C C . THR A 1 203 ? 2.768 2.308 -13.484 1.00 89.00 203 THR A C 1
ATOM 1470 O O . THR A 1 203 ? 3.356 3.260 -13.990 1.00 89.00 203 THR A O 1
ATOM 1473 N N . CYS A 1 204 ? 1.434 2.281 -13.397 1.00 91.00 204 CYS A N 1
ATOM 1474 C CA . CYS A 1 204 ? 0.586 3.341 -13.947 1.00 91.00 204 CYS A CA 1
ATOM 1475 C C . CYS A 1 204 ? 0.554 4.574 -13.027 1.00 91.00 204 CYS A C 1
ATOM 1477 O O . CYS A 1 204 ? -0.341 4.736 -12.190 1.00 91.00 204 CYS A O 1
ATOM 1479 N N . SER A 1 205 ? 1.527 5.469 -13.199 1.00 92.31 205 SER A N 1
ATOM 1480 C CA . SER A 1 205 ? 1.688 6.650 -12.342 1.00 92.31 205 SER A CA 1
ATOM 1481 C C . SER A 1 205 ? 0.505 7.616 -12.441 1.00 92.31 205 SER A C 1
ATOM 1483 O O . SER A 1 205 ? 0.081 8.159 -11.422 1.00 92.31 205 SER A O 1
ATOM 1485 N N . ILE A 1 206 ? -0.090 7.794 -13.630 1.00 93.06 206 ILE A N 1
ATOM 1486 C CA . ILE A 1 206 ? -1.288 8.639 -13.809 1.00 93.06 206 ILE A CA 1
ATOM 1487 C C . ILE A 1 206 ? -2.449 8.137 -12.944 1.00 93.06 206 ILE A C 1
ATOM 1489 O O . ILE A 1 206 ? -3.096 8.933 -12.261 1.00 93.06 206 ILE A O 1
ATOM 1493 N N . ALA A 1 207 ? -2.701 6.823 -12.935 1.00 93.44 207 ALA A N 1
ATOM 1494 C CA . ALA A 1 207 ? -3.768 6.239 -12.127 1.00 93.44 207 ALA A CA 1
ATOM 1495 C C . ALA A 1 207 ? -3.532 6.485 -10.630 1.00 93.44 207 ALA A C 1
ATOM 1497 O O . ALA A 1 207 ? -4.462 6.830 -9.901 1.00 93.44 207 ALA A O 1
ATOM 1498 N N . LEU A 1 208 ? -2.281 6.371 -10.178 1.00 95.44 208 LEU A N 1
ATOM 1499 C CA . LEU A 1 208 ? -1.918 6.593 -8.781 1.00 95.44 208 LEU A CA 1
ATOM 1500 C C . LEU A 1 208 ? -1.970 8.072 -8.375 1.00 95.44 208 LEU A C 1
ATOM 1502 O O . LEU A 1 208 ? -2.429 8.378 -7.277 1.00 95.44 208 LEU A O 1
ATOM 1506 N N . PHE A 1 209 ? -1.583 9.004 -9.250 1.00 95.00 209 PHE A N 1
ATOM 1507 C CA . PHE A 1 209 ? -1.788 10.435 -9.005 1.00 95.00 209 PHE A CA 1
ATOM 1508 C C . PHE A 1 209 ? -3.277 10.801 -8.973 1.00 95.00 209 PHE A C 1
ATOM 1510 O O . PHE A 1 209 ? -3.698 11.583 -8.120 1.00 95.00 209 PHE A O 1
ATOM 1517 N N . GLY A 1 210 ? -4.095 10.194 -9.838 1.00 94.25 210 GLY A N 1
ATOM 1518 C CA . GLY A 1 210 ? -5.552 10.316 -9.779 1.00 94.25 210 GLY A CA 1
ATOM 1519 C C . GLY A 1 210 ? -6.122 9.791 -8.457 1.00 94.25 210 GLY A C 1
ATOM 1520 O O . GLY A 1 210 ? -6.959 10.448 -7.836 1.00 94.25 210 GLY A O 1
ATOM 1521 N N . ALA A 1 211 ? -5.613 8.657 -7.971 1.00 93.88 211 ALA A N 1
ATOM 1522 C CA . ALA A 1 211 ? -5.987 8.114 -6.669 1.00 93.88 211 ALA A CA 1
ATOM 1523 C C . ALA A 1 211 ? -5.562 9.034 -5.510 1.00 93.88 211 ALA A C 1
ATOM 1525 O O . ALA A 1 211 ? -6.340 9.263 -4.582 1.00 93.88 211 ALA A O 1
ATOM 1526 N N . LEU A 1 212 ? -4.373 9.636 -5.591 1.00 94.19 212 LEU A N 1
ATOM 1527 C CA . LEU A 1 212 ? -3.903 10.634 -4.631 1.00 94.19 212 LEU A CA 1
ATOM 1528 C C . LEU A 1 212 ? -4.808 11.880 -4.611 1.00 94.19 212 LEU A C 1
ATOM 1530 O O . LEU A 1 212 ? -5.145 12.380 -3.537 1.00 94.19 212 LEU A O 1
ATOM 1534 N N . LEU A 1 213 ? -5.258 12.355 -5.777 1.00 94.25 213 LEU A N 1
ATOM 1535 C CA . LEU A 1 213 ? -6.197 13.475 -5.880 1.00 94.25 213 LEU A CA 1
ATOM 1536 C C . LEU A 1 213 ? -7.575 13.122 -5.300 1.00 94.25 213 LEU A C 1
ATOM 1538 O O . LEU A 1 213 ? -8.174 13.923 -4.583 1.00 94.25 213 LEU A O 1
ATOM 1542 N N . PHE A 1 214 ? -8.068 11.909 -5.549 1.00 93.56 214 PHE A N 1
ATOM 1543 C CA . PHE A 1 214 ? -9.308 11.428 -4.942 1.00 93.56 214 PHE A CA 1
ATOM 1544 C C . PHE A 1 214 ? -9.216 11.400 -3.408 1.00 93.56 214 PHE A C 1
ATOM 1546 O O . PHE A 1 214 ? -10.155 11.822 -2.722 1.00 93.56 214 PHE A O 1
ATOM 1553 N N . LEU A 1 215 ? -8.073 10.977 -2.852 1.00 91.19 215 LEU A N 1
ATOM 1554 C CA . LEU A 1 215 ? -7.826 11.042 -1.409 1.00 91.19 215 LEU A CA 1
ATOM 1555 C C . LEU A 1 215 ? -7.857 12.477 -0.878 1.00 91.19 215 LEU A C 1
ATOM 1557 O O . LEU A 1 215 ? -8.373 12.686 0.219 1.00 91.19 215 LEU A O 1
ATOM 1561 N N . ALA A 1 216 ? -7.380 13.463 -1.643 1.00 91.94 216 ALA A N 1
ATOM 1562 C CA . ALA A 1 216 ? -7.427 14.871 -1.242 1.00 91.94 216 ALA A CA 1
ATOM 1563 C C . ALA A 1 216 ? -8.861 15.344 -0.949 1.00 91.94 216 ALA A C 1
ATOM 1565 O O . ALA A 1 216 ? -9.092 16.060 0.024 1.00 91.94 216 ALA A O 1
ATOM 1566 N N . VAL A 1 217 ? -9.828 14.895 -1.756 1.00 91.50 217 VAL A N 1
ATOM 1567 C CA . VAL A 1 217 ? -11.240 15.291 -1.636 1.00 91.50 217 VAL A CA 1
ATOM 1568 C C . VAL A 1 217 ? -11.976 14.460 -0.584 1.00 91.50 217 VAL A C 1
ATOM 1570 O O . VAL A 1 217 ? -12.690 15.003 0.257 1.00 91.50 217 VAL A O 1
ATOM 1573 N N . ARG A 1 218 ? -11.827 13.130 -0.617 1.00 90.62 218 ARG A N 1
ATOM 1574 C CA . ARG A 1 218 ? -12.615 12.211 0.225 1.00 90.62 218 ARG A CA 1
ATOM 1575 C C . ARG A 1 218 ? -12.008 11.974 1.606 1.00 90.62 218 ARG A C 1
ATOM 1577 O O . ARG A 1 218 ? -12.747 11.685 2.546 1.00 90.62 218 ARG A O 1
ATOM 1584 N N . ARG A 1 219 ? -10.680 12.047 1.740 1.00 90.62 219 ARG A N 1
ATOM 1585 C CA . ARG A 1 219 ? -9.919 11.639 2.937 1.00 90.62 219 ARG A CA 1
ATOM 1586 C C . ARG A 1 219 ? -8.728 12.582 3.197 1.00 90.62 219 ARG A C 1
ATOM 1588 O O . ARG A 1 219 ? -7.575 12.145 3.154 1.00 90.62 219 ARG A O 1
ATOM 1595 N N . PRO A 1 220 ? -8.971 13.854 3.565 1.00 88.50 220 PRO A N 1
ATOM 1596 C CA . PRO A 1 220 ? -7.910 14.859 3.696 1.00 88.50 220 PRO A CA 1
ATOM 1597 C C . PRO A 1 220 ? -6.843 14.500 4.743 1.00 88.50 220 PRO A C 1
ATOM 1599 O O . PRO A 1 220 ? -5.679 14.852 4.577 1.00 88.50 220 PRO A O 1
ATOM 1602 N N . LYS A 1 221 ? -7.205 13.752 5.800 1.00 90.38 221 LYS A N 1
ATOM 1603 C CA . LYS A 1 221 ? -6.245 13.264 6.809 1.00 90.38 221 LYS A CA 1
ATOM 1604 C C . LYS A 1 221 ? -5.186 12.340 6.196 1.00 90.38 221 LYS A C 1
ATOM 1606 O O . LYS A 1 221 ? -4.007 12.480 6.507 1.00 90.38 221 LYS A O 1
ATOM 1611 N N . ASN A 1 222 ? -5.619 11.434 5.322 1.00 91.56 222 ASN A N 1
ATOM 1612 C CA . ASN A 1 222 ? -4.763 10.449 4.663 1.00 91.56 222 ASN A CA 1
ATOM 1613 C C . ASN A 1 222 ? -3.882 11.133 3.620 1.00 91.56 222 ASN A C 1
ATOM 1615 O O . ASN A 1 222 ? -2.683 10.883 3.561 1.00 91.56 222 ASN A O 1
ATOM 1619 N N . PHE A 1 223 ? -4.466 12.076 2.878 1.00 94.44 223 PHE A N 1
ATOM 1620 C CA . PHE A 1 223 ? -3.753 12.884 1.897 1.00 94.44 223 PHE A CA 1
ATOM 1621 C C . PHE A 1 223 ? -2.559 13.643 2.498 1.00 94.44 223 PHE A C 1
ATOM 1623 O O . PHE A 1 223 ? -1.488 13.654 1.896 1.00 94.44 223 PHE A O 1
ATOM 1630 N N . THR A 1 224 ? -2.692 14.220 3.702 1.00 94.12 224 THR A N 1
ATOM 1631 C CA . THR A 1 224 ? -1.571 14.902 4.380 1.00 94.12 224 THR A CA 1
ATOM 1632 C C . THR A 1 224 ? -0.352 13.991 4.549 1.00 94.12 224 THR A C 1
ATOM 1634 O O . THR A 1 224 ? 0.773 14.428 4.305 1.00 94.12 224 THR A O 1
ATOM 1637 N N . VAL A 1 225 ? -0.557 12.731 4.944 1.00 95.06 225 VAL A N 1
ATOM 1638 C CA . VAL A 1 225 ? 0.540 11.773 5.148 1.00 95.06 225 VAL A CA 1
ATOM 1639 C C . VAL A 1 225 ? 1.189 11.403 3.817 1.00 95.06 225 VAL A C 1
ATOM 1641 O O . VAL A 1 225 ? 2.413 11.473 3.703 1.00 95.06 225 VAL A O 1
ATOM 1644 N N . SER A 1 226 ? 0.384 11.074 2.802 1.00 95.75 226 SER A N 1
ATOM 1645 C CA . SER A 1 226 ? 0.871 10.721 1.463 1.00 95.75 226 SER A CA 1
ATOM 1646 C C . SER A 1 226 ? 1.708 11.837 0.844 1.00 95.75 226 SER A C 1
ATOM 1648 O O . SER A 1 226 ? 2.803 11.585 0.347 1.00 95.75 226 SER A O 1
ATOM 1650 N N . VAL A 1 227 ? 1.234 13.085 0.914 1.00 96.56 227 VAL A N 1
ATOM 1651 C CA . VAL A 1 227 ? 1.959 14.239 0.365 1.00 96.56 227 VAL A CA 1
ATOM 1652 C C . VAL A 1 227 ? 3.237 14.512 1.145 1.00 96.56 227 VAL A C 1
ATOM 1654 O O . VAL A 1 227 ? 4.264 14.778 0.532 1.00 96.56 227 VAL A O 1
ATOM 1657 N N . SER A 1 228 ? 3.212 14.410 2.476 1.00 96.50 228 SER A N 1
ATOM 1658 C CA . SER A 1 228 ? 4.419 14.602 3.283 1.00 96.50 228 SER A CA 1
ATOM 1659 C C . SER A 1 228 ? 5.490 13.552 2.974 1.00 96.50 228 SER A C 1
ATOM 1661 O O . SER A 1 228 ? 6.670 13.885 2.891 1.00 96.50 228 SER A O 1
ATOM 1663 N N . PHE A 1 229 ? 5.083 12.297 2.774 1.00 97.06 229 PHE A N 1
ATOM 1664 C CA . PHE A 1 229 ? 5.965 11.218 2.333 1.00 97.06 229 PHE A CA 1
ATOM 1665 C C . PHE A 1 229 ? 6.572 11.515 0.957 1.00 97.06 229 PHE A C 1
ATOM 1667 O O . PHE A 1 229 ? 7.795 11.540 0.816 1.00 97.06 229 PHE A O 1
ATOM 1674 N N . LEU A 1 230 ? 5.731 11.823 -0.038 1.00 97.00 230 LEU A N 1
ATOM 1675 C CA . LEU A 1 230 ? 6.177 12.119 -1.402 1.00 97.00 230 LEU A CA 1
ATOM 1676 C C . LEU A 1 230 ? 7.074 13.360 -1.468 1.00 97.00 230 LEU A C 1
ATOM 1678 O O . LEU A 1 230 ? 8.060 13.354 -2.199 1.00 97.00 230 LEU A O 1
ATOM 1682 N N . ALA A 1 231 ? 6.776 14.399 -0.686 1.00 96.88 231 ALA A N 1
ATOM 1683 C CA . ALA A 1 231 ? 7.577 15.616 -0.624 1.00 96.88 231 ALA A CA 1
ATOM 1684 C C . ALA A 1 231 ? 8.995 15.336 -0.112 1.00 96.88 231 ALA A C 1
ATOM 1686 O O . ALA A 1 231 ? 9.962 15.819 -0.696 1.00 96.88 231 ALA A O 1
ATOM 1687 N N . VAL A 1 232 ? 9.144 14.518 0.936 1.00 96.94 232 VAL A N 1
ATOM 1688 C CA .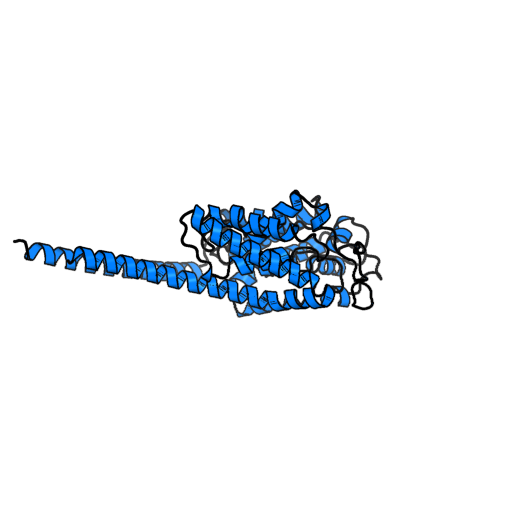 VAL A 1 232 ? 10.473 14.136 1.434 1.00 96.94 232 VAL A CA 1
ATOM 1689 C C . VAL A 1 232 ? 11.214 13.261 0.428 1.00 96.94 232 VAL A C 1
ATOM 1691 O O . VAL A 1 232 ? 12.398 13.502 0.187 1.00 96.94 232 VAL A O 1
ATOM 1694 N N . CYS A 1 233 ? 10.535 12.306 -0.214 1.00 95.44 233 CYS A N 1
ATOM 1695 C CA . CYS A 1 233 ? 11.138 11.509 -1.283 1.00 95.44 233 CYS A CA 1
ATOM 1696 C C . CYS A 1 233 ? 11.635 12.389 -2.441 1.00 95.44 233 CYS A C 1
ATOM 1698 O O . CYS A 1 233 ? 12.765 12.224 -2.899 1.00 95.44 233 CYS A O 1
ATOM 1700 N N . PHE A 1 234 ? 10.831 13.370 -2.856 1.00 95.44 234 PHE A N 1
ATOM 1701 C CA . PHE A 1 234 ? 11.182 14.333 -3.896 1.00 95.44 234 PHE A CA 1
ATOM 1702 C C . PHE A 1 234 ? 12.401 15.180 -3.515 1.00 95.44 234 PHE A C 1
ATOM 1704 O O . PHE A 1 234 ? 13.362 15.262 -4.278 1.00 95.44 234 PHE A O 1
ATOM 1711 N N . ILE A 1 235 ? 12.391 15.779 -2.319 1.00 95.62 235 ILE A N 1
ATOM 1712 C CA . ILE A 1 235 ? 13.487 16.628 -1.830 1.00 95.62 235 ILE A CA 1
ATOM 1713 C C . ILE A 1 235 ? 14.784 15.821 -1.725 1.00 95.62 235 ILE A C 1
ATOM 1715 O O . ILE A 1 235 ? 15.832 16.284 -2.176 1.00 95.62 235 ILE A O 1
ATOM 1719 N N . TYR A 1 236 ? 14.723 14.602 -1.185 1.00 94.06 236 TYR A N 1
ATOM 1720 C CA . TYR A 1 236 ? 15.893 13.731 -1.104 1.00 94.06 236 TYR A CA 1
ATOM 1721 C C . TYR A 1 236 ? 16.451 13.421 -2.497 1.00 94.06 236 TYR A C 1
ATOM 1723 O O . TYR A 1 236 ? 17.659 13.508 -2.703 1.00 94.06 236 TYR A O 1
ATOM 1731 N N . ALA A 1 237 ? 15.587 13.099 -3.463 1.00 91.25 237 ALA A N 1
ATOM 1732 C CA . ALA A 1 237 ? 16.001 12.790 -4.829 1.00 91.25 237 ALA A CA 1
ATOM 1733 C C . ALA A 1 237 ? 16.611 13.999 -5.566 1.00 91.25 237 ALA A C 1
ATOM 1735 O O . ALA A 1 237 ? 17.481 13.824 -6.418 1.00 91.25 237 ALA A O 1
ATOM 1736 N N . LEU A 1 238 ? 16.200 15.226 -5.222 1.00 91.50 238 LEU A N 1
ATOM 1737 C CA . LEU A 1 238 ? 16.823 16.453 -5.728 1.00 91.50 238 LEU A CA 1
ATOM 1738 C C . LEU A 1 238 ? 18.208 16.712 -5.115 1.00 91.50 238 LEU A C 1
ATOM 1740 O O . LEU A 1 238 ? 19.114 17.166 -5.822 1.00 91.50 238 LEU A O 1
ATOM 1744 N N . LEU A 1 239 ? 18.372 16.441 -3.815 1.00 91.19 239 LEU A N 1
ATOM 1745 C CA . LEU A 1 239 ? 19.647 16.598 -3.105 1.00 91.19 239 LEU A CA 1
ATOM 1746 C C . LEU A 1 239 ? 20.676 15.554 -3.552 1.00 91.19 239 LEU A C 1
ATOM 1748 O O . LEU A 1 239 ? 21.831 15.902 -3.795 1.00 91.19 239 LEU A O 1
ATOM 1752 N N . PHE A 1 240 ? 20.240 14.302 -3.705 1.00 88.75 240 PHE A N 1
ATOM 1753 C CA . PHE A 1 240 ? 21.074 13.152 -4.054 1.00 88.75 240 PHE A CA 1
ATOM 1754 C C . PHE A 1 240 ? 20.603 12.510 -5.370 1.00 88.75 240 PHE A C 1
ATOM 1756 O O . PHE A 1 240 ? 20.057 11.402 -5.356 1.00 88.75 240 PHE A O 1
ATOM 1763 N N . PRO A 1 241 ? 20.784 13.189 -6.520 1.00 85.31 241 PRO A N 1
ATOM 1764 C CA . PRO A 1 241 ? 20.361 12.654 -7.805 1.00 85.31 241 PRO A CA 1
ATOM 1765 C C . PRO A 1 241 ? 21.150 11.389 -8.146 1.00 85.31 241 PRO A C 1
ATOM 1767 O O . PRO A 1 241 ? 22.375 11.345 -8.026 1.00 85.31 241 PRO A O 1
ATOM 1770 N N . ARG A 1 242 ? 20.434 10.360 -8.599 1.00 80.50 242 ARG A N 1
ATOM 1771 C CA . ARG A 1 242 ? 21.008 9.077 -9.039 1.00 80.50 242 ARG A CA 1
ATOM 1772 C C . ARG A 1 242 ? 21.080 8.952 -10.557 1.00 80.50 242 ARG A C 1
ATOM 1774 O O . ARG A 1 242 ? 21.756 8.067 -11.067 1.00 80.50 242 ARG A O 1
ATOM 1781 N N . VAL A 1 243 ? 20.399 9.850 -11.266 1.00 78.12 243 VAL A N 1
ATOM 1782 C CA . VAL A 1 243 ? 20.412 9.949 -12.726 1.00 78.12 243 VAL A CA 1
ATOM 1783 C C . VAL A 1 243 ? 21.266 11.149 -13.141 1.00 78.12 243 VAL A C 1
ATOM 1785 O O . VAL A 1 243 ? 21.070 12.256 -12.639 1.00 78.12 243 VAL A O 1
ATOM 1788 N N . LEU A 1 244 ? 22.199 10.945 -14.077 1.00 70.81 244 LEU A N 1
ATOM 1789 C CA . LEU A 1 244 ? 23.162 11.971 -14.512 1.00 70.81 244 LEU A CA 1
ATOM 1790 C C . LEU A 1 244 ? 22.524 13.069 -15.385 1.00 70.81 244 LEU A C 1
ATOM 1792 O O . LEU A 1 244 ? 23.091 14.141 -15.558 1.00 70.81 244 LEU A O 1
ATOM 1796 N N . THR A 1 245 ? 21.340 12.804 -15.935 1.00 71.31 245 THR A N 1
ATOM 1797 C CA . THR A 1 245 ? 20.662 13.617 -16.959 1.00 71.31 245 THR A CA 1
ATOM 1798 C C . THR A 1 245 ? 19.905 14.823 -16.392 1.00 71.31 245 THR A C 1
ATOM 1800 O O . THR A 1 245 ? 19.403 15.651 -17.149 1.00 71.31 245 THR A O 1
ATOM 1803 N N . GLY A 1 246 ? 19.840 14.948 -1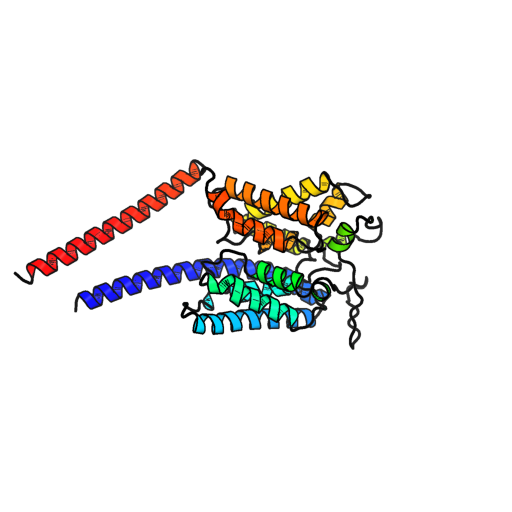5.062 1.00 80.00 246 GLY A N 1
ATOM 1804 C CA . GLY A 1 246 ? 19.269 16.101 -14.371 1.00 80.00 246 GLY A CA 1
ATOM 1805 C C . GLY A 1 246 ? 18.586 15.738 -13.053 1.00 80.00 246 GLY A C 1
ATOM 1806 O O . GLY A 1 246 ? 17.975 14.679 -12.909 1.00 80.00 246 GLY A O 1
ATOM 1807 N N . ARG A 1 247 ? 18.633 16.663 -12.086 1.00 85.88 247 ARG A N 1
ATOM 1808 C CA . ARG A 1 247 ? 18.031 16.488 -10.749 1.00 85.88 247 ARG A CA 1
ATOM 1809 C C . ARG A 1 247 ? 16.525 16.232 -10.802 1.00 85.88 247 ARG A C 1
ATOM 1811 O O . ARG A 1 247 ? 16.037 15.317 -10.150 1.00 85.88 247 ARG A O 1
ATOM 1818 N N . PHE A 1 248 ? 15.801 17.004 -11.611 1.00 86.62 248 PHE A N 1
ATOM 1819 C CA . PHE A 1 248 ? 14.351 16.851 -11.760 1.00 86.62 248 PHE A CA 1
ATOM 1820 C C . PHE A 1 248 ? 13.964 15.527 -12.419 1.00 86.62 248 PHE A C 1
ATOM 1822 O O . PHE A 1 248 ? 13.006 14.895 -11.986 1.00 86.62 248 PHE A O 1
ATOM 1829 N N . VAL A 1 249 ? 14.738 15.073 -13.409 1.00 85.50 249 VAL A N 1
ATOM 1830 C CA . VAL A 1 249 ? 14.525 13.770 -14.056 1.00 85.50 249 VAL A CA 1
ATOM 1831 C C . VAL A 1 249 ? 14.752 12.646 -13.052 1.00 85.50 249 VAL A C 1
ATOM 1833 O O . VAL A 1 249 ? 13.920 11.750 -12.939 1.00 85.50 249 VAL A O 1
ATOM 1836 N N . SER A 1 250 ? 15.823 12.736 -12.258 1.00 86.44 250 SER A N 1
ATOM 1837 C CA . SER A 1 250 ? 16.074 11.785 -11.175 1.00 86.44 250 SER A CA 1
ATOM 1838 C C . SER A 1 250 ? 14.907 11.741 -10.190 1.00 86.44 250 SER A C 1
ATOM 1840 O O . SER A 1 250 ? 14.452 10.655 -9.859 1.00 86.44 250 SER A O 1
ATOM 1842 N N . ALA A 1 251 ? 14.398 12.894 -9.750 1.00 90.25 251 ALA A N 1
ATOM 1843 C CA . ALA A 1 251 ? 13.288 12.957 -8.801 1.00 90.25 251 ALA A CA 1
ATOM 1844 C C . ALA A 1 251 ? 11.971 12.416 -9.381 1.00 90.25 251 ALA A C 1
ATOM 1846 O O . ALA A 1 251 ? 11.225 11.728 -8.687 1.00 90.25 251 ALA A O 1
ATOM 1847 N N . PHE A 1 252 ? 11.703 12.674 -10.660 1.00 90.00 252 PHE A N 1
ATOM 1848 C CA . PHE A 1 252 ? 10.530 12.143 -11.348 1.00 90.00 252 PHE A CA 1
ATOM 1849 C C . PHE A 1 252 ? 10.571 10.612 -11.463 1.00 90.00 252 PHE A C 1
ATOM 1851 O O . PHE A 1 252 ? 9.605 9.942 -11.095 1.00 90.00 252 PHE A O 1
ATOM 1858 N N . MET A 1 253 ? 11.706 10.059 -11.907 1.00 88.69 253 MET A N 1
ATOM 1859 C CA . MET A 1 253 ? 11.908 8.608 -12.010 1.00 88.69 253 MET A CA 1
ATOM 1860 C C . MET A 1 253 ? 11.876 7.929 -10.640 1.00 88.69 253 MET A C 1
ATOM 1862 O O . MET A 1 253 ? 11.426 6.796 -10.519 1.00 88.69 253 MET A O 1
ATOM 1866 N N . GLU A 1 254 ? 12.327 8.628 -9.600 1.00 90.00 254 GLU A N 1
ATOM 1867 C CA . GLU A 1 254 ? 12.282 8.145 -8.226 1.00 90.00 254 GLU A CA 1
ATOM 1868 C C . GLU A 1 254 ? 10.845 7.980 -7.723 1.00 90.00 254 GLU A C 1
ATOM 1870 O O . GLU A 1 254 ? 10.500 6.934 -7.180 1.00 90.00 254 GLU A O 1
ATOM 1875 N N . ILE A 1 255 ? 9.999 8.995 -7.934 1.00 92.75 255 ILE A N 1
ATOM 1876 C CA . ILE A 1 255 ? 8.599 8.970 -7.494 1.00 92.75 255 ILE A CA 1
ATOM 1877 C C . ILE A 1 255 ? 7.799 7.924 -8.268 1.00 92.75 255 ILE A C 1
ATOM 1879 O O . ILE A 1 255 ? 7.026 7.179 -7.670 1.00 92.75 255 ILE A O 1
ATOM 1883 N N . CYS A 1 256 ? 7.991 7.866 -9.586 1.00 89.88 256 CYS A N 1
ATOM 1884 C CA . CYS A 1 256 ? 7.277 6.942 -10.467 1.00 89.88 256 CYS A CA 1
ATOM 1885 C C . CYS A 1 256 ? 7.890 5.528 -10.473 1.00 89.88 256 CYS A C 1
ATOM 1887 O O . CYS A 1 256 ? 7.423 4.646 -11.190 1.00 89.88 256 CYS A O 1
ATOM 1889 N N . GLY A 1 257 ? 8.965 5.309 -9.713 1.00 87.44 257 GLY A N 1
ATOM 1890 C CA . GLY A 1 257 ? 9.718 4.064 -9.701 1.00 87.44 257 GLY A CA 1
ATOM 1891 C C . GLY A 1 257 ? 9.233 3.082 -8.636 1.00 87.44 257 GLY A C 1
ATOM 1892 O O . GLY A 1 257 ? 9.138 3.414 -7.453 1.00 87.44 257 GLY A O 1
ATOM 1893 N N . GLY A 1 258 ? 9.026 1.828 -9.041 1.00 88.44 258 GLY A N 1
ATOM 1894 C CA . GLY A 1 258 ? 8.672 0.738 -8.127 1.00 88.44 258 GLY A CA 1
ATOM 1895 C C . GLY A 1 258 ? 7.320 0.959 -7.446 1.00 88.44 258 GLY A C 1
ATOM 1896 O O . GLY A 1 258 ? 6.371 1.434 -8.059 1.00 88.44 258 GLY A O 1
ATOM 1897 N N . MET A 1 259 ? 7.227 0.608 -6.168 1.00 93.38 259 MET A N 1
ATOM 1898 C CA . MET A 1 259 ? 6.024 0.706 -5.344 1.00 93.38 259 MET A CA 1
ATOM 1899 C C . MET A 1 259 ? 5.944 2.010 -4.544 1.00 93.38 259 MET A C 1
ATOM 1901 O O . MET A 1 259 ? 5.073 2.118 -3.681 1.00 93.38 259 MET A O 1
ATOM 1905 N N . LEU A 1 260 ? 6.816 2.998 -4.777 1.00 95.00 260 LEU A N 1
ATOM 1906 C CA . LEU A 1 260 ? 6.882 4.208 -3.948 1.00 95.00 260 LEU A CA 1
ATOM 1907 C C . LEU A 1 260 ? 5.555 4.976 -3.967 1.00 95.00 260 LEU A C 1
ATOM 1909 O O . LEU A 1 260 ? 4.938 5.193 -2.918 1.00 95.00 260 LEU A O 1
ATOM 1913 N N . LEU A 1 261 ? 5.080 5.334 -5.162 1.00 95.31 261 LEU A N 1
ATOM 1914 C CA . LEU A 1 261 ? 3.822 6.059 -5.326 1.00 95.31 261 LEU A CA 1
ATOM 1915 C C . LEU A 1 261 ? 2.623 5.213 -4.874 1.00 95.31 261 LEU A C 1
ATOM 1917 O O . LEU A 1 261 ? 1.751 5.717 -4.167 1.00 95.31 261 LEU A O 1
ATOM 1921 N N . PHE A 1 262 ? 2.620 3.913 -5.182 1.00 96.19 262 PHE A N 1
ATOM 1922 C CA . PHE A 1 262 ? 1.579 2.980 -4.736 1.00 96.19 262 PHE A CA 1
ATOM 1923 C C . PHE A 1 262 ? 1.484 2.922 -3.204 1.00 96.19 262 PHE A C 1
ATOM 1925 O O . PHE A 1 262 ? 0.406 3.064 -2.629 1.00 96.19 262 PHE A O 1
ATOM 1932 N N . SER A 1 263 ? 2.623 2.788 -2.525 1.00 95.31 263 SER A N 1
ATOM 1933 C CA . SER A 1 263 ? 2.702 2.726 -1.063 1.00 95.31 263 SER A CA 1
ATOM 1934 C C . SER A 1 263 ? 2.229 4.027 -0.420 1.00 95.31 263 SER A C 1
ATOM 1936 O O . SER A 1 263 ? 1.549 3.989 0.606 1.00 95.31 263 SER A O 1
ATO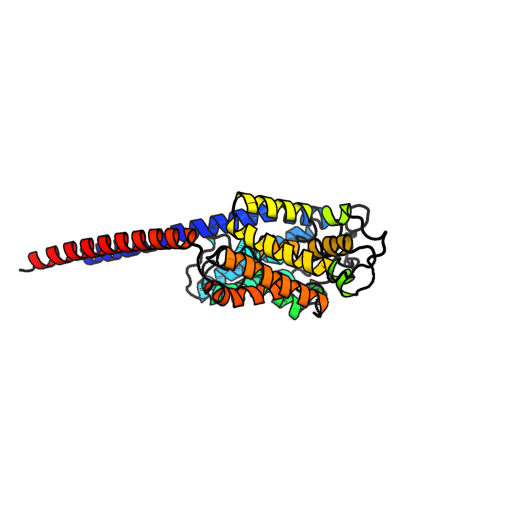M 1938 N N . SER A 1 264 ? 2.529 5.173 -1.042 1.00 95.38 264 SER A N 1
ATOM 1939 C CA . SER A 1 264 ? 2.060 6.479 -0.570 1.00 95.38 264 SER A CA 1
ATOM 1940 C C . SER A 1 264 ? 0.536 6.590 -0.551 1.00 95.38 264 SER A C 1
ATOM 1942 O O . SER A 1 264 ? -0.008 7.219 0.352 1.00 95.38 264 SER A O 1
ATOM 1944 N N . VAL A 1 265 ? -0.148 5.957 -1.508 1.00 95.50 265 VAL A N 1
ATOM 1945 C CA . VAL A 1 265 ? -1.606 6.018 -1.667 1.00 95.50 265 VAL A CA 1
ATOM 1946 C C . VAL A 1 265 ? -2.317 4.925 -0.877 1.00 95.50 265 VAL A C 1
ATOM 1948 O O . VAL A 1 265 ? -3.393 5.193 -0.350 1.00 95.50 265 VAL A O 1
ATOM 1951 N N . PHE A 1 266 ? -1.748 3.720 -0.773 1.00 94.94 266 PHE A N 1
ATOM 1952 C CA . PHE A 1 266 ? -2.451 2.551 -0.227 1.00 94.94 266 PHE A CA 1
ATOM 1953 C C . PHE A 1 266 ? -1.893 2.009 1.094 1.00 94.94 266 PHE A C 1
ATOM 1955 O O . PHE A 1 266 ? -2.655 1.436 1.866 1.00 94.94 266 PHE A O 1
ATOM 1962 N N . PHE A 1 267 ? -0.596 2.166 1.384 1.00 94.31 267 PHE A N 1
ATOM 1963 C CA . PHE A 1 267 ? -0.002 1.615 2.612 1.00 94.31 267 PHE A CA 1
ATOM 1964 C C . PHE A 1 267 ? 0.115 2.644 3.733 1.00 94.31 267 PHE A C 1
ATOM 1966 O O . PHE A 1 267 ? -0.231 2.346 4.872 1.00 94.31 267 PHE A O 1
ATOM 1973 N N . LEU A 1 268 ? 0.551 3.869 3.420 1.00 92.44 268 LEU A N 1
ATOM 1974 C CA . LEU A 1 268 ? 0.659 4.949 4.409 1.00 92.44 268 LEU A CA 1
ATOM 1975 C C . LEU A 1 268 ? -0.696 5.554 4.820 1.00 92.44 268 LEU A C 1
ATOM 1977 O O . LEU A 1 268 ? -0.766 6.300 5.795 1.00 92.44 268 LEU A O 1
ATOM 1981 N N . THR A 1 269 ? -1.762 5.271 4.073 1.00 90.75 269 THR A N 1
ATOM 1982 C CA . THR A 1 269 ? -3.096 5.876 4.238 1.00 90.75 269 THR A CA 1
ATOM 1983 C C . THR A 1 269 ? -4.044 5.027 5.076 1.00 90.75 269 THR A C 1
ATOM 1985 O O . THR A 1 269 ? -5.260 5.247 5.058 1.00 90.75 269 THR A O 1
ATOM 1988 N N . ASP A 1 270 ? -3.502 4.043 5.788 1.00 88.81 270 ASP A N 1
ATOM 1989 C CA . ASP A 1 270 ? -4.252 3.157 6.663 1.00 88.81 270 ASP A CA 1
ATOM 1990 C C . ASP A 1 270 ? -4.816 3.919 7.872 1.00 88.81 270 ASP A C 1
ATOM 1992 O O . ASP A 1 270 ? -4.078 4.316 8.772 1.00 88.81 270 ASP A O 1
ATOM 1996 N N . ASP A 1 271 ? -6.138 4.121 7.901 1.00 84.00 271 ASP A N 1
ATOM 1997 C CA . ASP A 1 271 ? -6.835 4.978 8.876 1.00 84.00 271 ASP A CA 1
ATOM 1998 C C . ASP A 1 271 ? -6.561 4.583 10.340 1.00 84.00 271 ASP A C 1
ATOM 2000 O O . ASP A 1 271 ? -6.647 5.424 11.235 1.00 84.00 271 ASP A O 1
ATOM 2004 N N . LYS A 1 272 ? -6.192 3.321 10.598 1.00 83.94 272 LYS A N 1
ATOM 2005 C CA . LYS A 1 272 ? -5.845 2.841 11.945 1.00 83.94 272 LYS A CA 1
ATOM 2006 C C . LYS A 1 272 ? -4.422 3.171 12.378 1.00 83.94 272 LYS A C 1
ATOM 2008 O O . LYS A 1 272 ? -4.173 3.259 13.577 1.00 83.94 272 LYS A O 1
ATOM 2013 N N . LEU A 1 273 ? -3.515 3.362 11.427 1.00 86.38 273 LEU A N 1
ATOM 2014 C CA . LEU A 1 273 ? -2.094 3.613 11.673 1.00 86.38 273 LEU A CA 1
ATOM 2015 C C . LEU A 1 273 ? -1.746 5.103 11.573 1.00 86.38 273 LEU A C 1
ATOM 2017 O O . LEU A 1 273 ? -0.601 5.491 11.787 1.00 86.38 273 LEU A O 1
ATOM 2021 N N . LEU A 1 274 ? -2.722 5.962 11.268 1.00 87.31 274 LEU A N 1
ATOM 2022 C CA . LEU A 1 274 ? -2.500 7.399 11.182 1.00 87.31 274 LEU A CA 1
ATOM 2023 C C . LEU A 1 274 ? -2.435 8.070 12.568 1.00 87.31 274 LEU A C 1
ATOM 2025 O O . LEU A 1 274 ? -3.371 7.935 13.362 1.00 87.31 274 LEU A O 1
ATOM 2029 N N . PRO A 1 275 ? -1.420 8.924 12.819 1.00 88.00 275 PRO A N 1
ATOM 2030 C CA . PRO A 1 275 ? -1.385 9.765 14.009 1.00 88.00 275 PRO A CA 1
ATOM 2031 C C . PRO A 1 275 ? -2.596 10.700 14.127 1.00 88.00 275 PRO A C 1
ATOM 2033 O O . PRO A 1 275 ? -3.205 11.135 13.134 1.00 88.00 275 PRO A O 1
ATOM 2036 N N . LYS A 1 276 ? -2.927 11.077 15.366 1.00 84.56 276 LYS A N 1
ATOM 2037 C CA . LYS A 1 276 ? -4.125 11.891 15.650 1.00 84.56 276 LYS A CA 1
ATOM 2038 C C . LYS A 1 276 ? -3.965 13.365 15.264 1.00 84.56 276 LYS A C 1
ATOM 2040 O O . LYS A 1 276 ? -4.915 13.951 14.737 1.00 84.56 276 LYS A O 1
ATOM 2045 N N . SER A 1 277 ? -2.781 13.933 15.491 1.00 86.75 277 SER A N 1
ATOM 2046 C CA . SER A 1 277 ? -2.459 15.346 15.233 1.00 86.75 277 SER A CA 1
ATOM 2047 C C . SER A 1 277 ? -2.033 15.594 13.785 1.00 86.75 277 SER A C 1
ATOM 2049 O O . SER A 1 277 ? -1.344 14.772 13.180 1.00 86.75 277 SER A O 1
ATOM 2051 N N . PHE A 1 278 ? -2.385 16.755 13.237 1.00 87.62 278 PHE A N 1
ATOM 2052 C CA . PHE A 1 278 ? -1.939 17.210 11.920 1.00 87.62 278 PHE A CA 1
ATOM 2053 C C . PHE A 1 278 ? -0.408 17.266 11.801 1.00 87.62 278 PHE A C 1
ATOM 2055 O O . PHE A 1 278 ? 0.150 16.735 10.843 1.00 87.62 278 PHE A O 1
ATOM 2062 N N . TYR A 1 279 ? 0.284 17.840 12.790 1.00 88.31 279 TYR A N 1
ATOM 2063 C CA . TYR A 1 279 ? 1.750 17.913 12.775 1.00 88.31 279 TYR A CA 1
ATOM 2064 C C . TYR A 1 279 ? 2.387 16.528 12.889 1.00 88.31 279 TYR A C 1
ATOM 2066 O O . TYR A 1 279 ? 3.322 16.224 12.154 1.00 88.31 279 TYR A O 1
ATOM 2074 N N . SER A 1 280 ? 1.830 15.652 13.732 1.00 89.50 280 SER A N 1
ATOM 2075 C CA . SER A 1 280 ? 2.291 14.264 13.842 1.00 89.50 280 SER A CA 1
ATOM 2076 C C . SER A 1 280 ? 2.156 13.508 12.526 1.00 89.50 280 SER A C 1
ATOM 2078 O O . SER A 1 280 ? 3.035 12.721 12.203 1.00 89.50 280 SER A O 1
ATOM 2080 N N . ARG A 1 281 ? 1.101 13.760 11.737 1.00 92.06 281 ARG A N 1
ATOM 2081 C CA . ARG A 1 281 ? 0.930 13.157 10.403 1.00 92.06 281 ARG A CA 1
ATOM 2082 C C . ARG A 1 281 ? 2.012 13.593 9.423 1.00 92.06 281 ARG A C 1
ATOM 2084 O O . ARG A 1 281 ? 2.520 12.755 8.684 1.00 92.06 281 ARG A O 1
ATOM 2091 N N . ILE A 1 282 ? 2.375 14.876 9.433 1.00 93.56 282 ILE A N 1
ATOM 2092 C CA . ILE A 1 282 ? 3.476 15.394 8.610 1.00 93.56 282 ILE A CA 1
ATOM 2093 C C . ILE A 1 282 ? 4.794 14.758 9.057 1.00 93.56 282 ILE A C 1
ATOM 2095 O O . ILE A 1 282 ? 5.500 14.175 8.243 1.00 93.56 282 ILE A O 1
ATOM 2099 N N . CYS A 1 283 ? 5.107 14.785 10.354 1.00 93.06 283 CYS A N 1
ATOM 2100 C CA . CYS A 1 283 ? 6.332 14.174 10.873 1.00 93.06 283 CYS A CA 1
ATOM 2101 C C . CYS A 1 283 ? 6.405 12.668 10.579 1.00 93.06 283 CYS A C 1
ATOM 2103 O O . CYS A 1 283 ? 7.461 12.175 10.197 1.00 93.06 283 CYS A O 1
ATOM 2105 N N . TYR A 1 284 ? 5.283 11.958 10.694 1.00 94.12 284 TYR A N 1
ATOM 2106 C CA . TYR A 1 284 ? 5.168 10.540 10.367 1.00 94.12 284 TYR A CA 1
ATOM 2107 C C . TYR A 1 284 ? 5.441 10.264 8.884 1.00 94.12 284 TYR A C 1
ATOM 2109 O O . TYR A 1 284 ? 6.313 9.459 8.560 1.00 94.12 284 TYR A O 1
ATOM 2117 N N . GLY A 1 285 ? 4.756 10.972 7.977 1.00 95.06 285 GLY A N 1
ATOM 2118 C CA . GLY A 1 285 ? 4.981 10.830 6.537 1.00 95.06 285 GLY A CA 1
ATOM 2119 C C . GLY A 1 285 ? 6.408 11.211 6.140 1.00 95.06 285 GLY A C 1
ATOM 2120 O O . GLY A 1 285 ? 7.042 10.505 5.360 1.00 95.06 285 GLY A O 1
ATOM 2121 N N . ALA A 1 286 ? 6.952 12.277 6.732 1.00 95.62 286 ALA A N 1
ATOM 2122 C CA . ALA A 1 286 ? 8.327 12.708 6.511 1.00 95.62 286 ALA A CA 1
ATOM 2123 C C . ALA A 1 286 ? 9.354 11.664 6.978 1.00 95.62 286 ALA A C 1
ATOM 2125 O O . ALA A 1 286 ? 10.293 11.360 6.245 1.00 95.62 286 ALA A O 1
ATOM 2126 N N . ALA A 1 287 ? 9.161 11.076 8.162 1.00 94.94 287 ALA A N 1
ATOM 2127 C CA . ALA A 1 287 ? 10.023 10.016 8.674 1.00 94.94 287 ALA A CA 1
ATOM 2128 C C . ALA A 1 287 ? 9.959 8.764 7.788 1.00 94.94 287 ALA A C 1
ATOM 2130 O O . ALA A 1 287 ? 11.002 8.237 7.406 1.00 94.94 287 ALA A O 1
ATOM 2131 N N . ALA A 1 288 ? 8.758 8.337 7.386 1.00 95.69 288 ALA A N 1
ATOM 2132 C CA . ALA A 1 288 ? 8.577 7.220 6.463 1.00 95.69 288 ALA A CA 1
ATOM 2133 C C . ALA A 1 288 ? 9.261 7.474 5.106 1.00 95.69 288 ALA A C 1
ATOM 2135 O O . ALA A 1 288 ? 9.922 6.583 4.571 1.00 95.69 288 ALA A O 1
ATOM 2136 N N . GLY A 1 289 ? 9.152 8.695 4.569 1.00 96.12 289 GLY A N 1
ATOM 2137 C CA . GLY A 1 289 ? 9.781 9.096 3.307 1.00 96.12 289 GLY A CA 1
ATOM 2138 C C . GLY A 1 289 ? 11.302 9.099 3.400 1.00 96.12 289 GLY A C 1
ATOM 2139 O O . GLY A 1 289 ? 11.982 8.560 2.527 1.00 96.12 289 GLY A O 1
ATOM 2140 N N . LEU A 1 290 ? 11.844 9.622 4.501 1.00 95.62 290 LEU A N 1
ATOM 2141 C CA . LEU A 1 290 ? 13.280 9.618 4.759 1.00 95.62 290 LEU A CA 1
ATOM 2142 C C . LEU A 1 290 ? 13.820 8.189 4.900 1.00 95.62 290 LEU A C 1
ATOM 2144 O O . LEU A 1 290 ? 14.812 7.852 4.255 1.00 95.62 290 LEU A O 1
ATOM 2148 N N . MET A 1 291 ? 13.152 7.332 5.682 1.00 95.12 291 MET A N 1
ATOM 2149 C CA . MET A 1 291 ? 13.541 5.923 5.811 1.00 95.12 291 MET A CA 1
ATOM 2150 C C . MET A 1 291 ? 13.476 5.202 4.463 1.00 95.12 291 MET A C 1
ATOM 2152 O O . MET A 1 291 ? 14.413 4.488 4.114 1.00 95.12 291 MET A O 1
ATOM 2156 N N . CYS A 1 292 ? 12.425 5.440 3.673 1.00 94.88 292 CYS A N 1
ATOM 2157 C CA . CYS A 1 292 ? 12.292 4.882 2.330 1.00 94.88 292 CYS A CA 1
ATOM 2158 C C . CYS A 1 292 ? 13.481 5.271 1.449 1.00 94.88 292 CYS A C 1
ATOM 2160 O O . CYS A 1 292 ? 14.103 4.408 0.839 1.00 94.88 292 CYS A O 1
ATOM 2162 N N . MET A 1 293 ? 13.852 6.550 1.414 1.00 93.69 293 MET A N 1
ATOM 2163 C CA . MET A 1 293 ? 14.955 7.010 0.570 1.00 93.69 293 MET A CA 1
ATOM 2164 C C . MET A 1 293 ? 16.324 6.499 1.023 1.00 93.69 293 MET A C 1
ATOM 2166 O O . MET A 1 293 ? 17.128 6.104 0.180 1.00 93.69 293 MET A O 1
ATOM 2170 N N . ILE A 1 294 ? 16.573 6.435 2.335 1.00 92.62 294 ILE A N 1
ATOM 2171 C CA . ILE A 1 294 ? 17.798 5.835 2.887 1.00 92.62 294 ILE A CA 1
ATOM 2172 C C . ILE A 1 294 ? 17.888 4.355 2.494 1.00 92.62 294 ILE A C 1
ATOM 2174 O O . ILE A 1 294 ? 18.925 3.887 2.025 1.00 92.62 294 ILE A O 1
ATOM 2178 N N . MET A 1 295 ? 16.793 3.606 2.633 1.00 91.94 295 MET A N 1
ATOM 2179 C CA . MET A 1 295 ? 16.772 2.196 2.251 1.00 91.94 295 MET A CA 1
ATOM 2180 C C . MET A 1 295 ? 16.847 1.998 0.735 1.00 91.94 295 MET A C 1
ATOM 2182 O O . MET A 1 295 ? 17.343 0.970 0.291 1.00 91.94 295 MET A O 1
ATOM 2186 N N . ARG A 1 296 ? 16.384 2.947 -0.083 1.00 89.75 296 ARG A N 1
ATOM 2187 C CA . ARG A 1 296 ? 16.515 2.879 -1.548 1.00 89.75 296 ARG A CA 1
ATOM 2188 C C . ARG A 1 296 ? 17.926 3.193 -2.036 1.00 89.75 296 ARG A C 1
ATOM 2190 O O . ARG A 1 296 ? 18.280 2.752 -3.127 1.00 89.75 296 ARG A O 1
ATOM 2197 N N . SER A 1 297 ? 18.717 3.953 -1.278 1.00 85.62 297 SER A N 1
ATOM 2198 C CA . SER A 1 297 ? 20.092 4.308 -1.651 1.00 85.62 297 SER A CA 1
ATOM 2199 C C . SER A 1 297 ? 21.144 3.332 -1.116 1.00 85.62 297 SER A C 1
ATOM 2201 O O . SER A 1 297 ? 22.145 3.105 -1.796 1.00 85.62 297 SER A O 1
ATOM 2203 N N . VAL A 1 298 ? 20.921 2.749 0.069 1.00 86.12 298 VAL A N 1
ATOM 2204 C CA . VAL A 1 298 ? 21.878 1.851 0.750 1.00 86.12 298 VAL A CA 1
ATOM 2205 C C . VAL A 1 298 ? 21.387 0.397 0.819 1.00 86.12 298 VAL A C 1
ATOM 2207 O O . VAL A 1 298 ? 22.179 -0.520 1.033 1.00 86.12 298 VAL A O 1
ATOM 2210 N N . GLY A 1 299 ? 20.085 0.156 0.667 1.00 84.75 299 GLY A N 1
ATOM 2211 C CA . GLY A 1 299 ? 19.499 -1.173 0.824 1.00 84.75 299 GLY A CA 1
ATOM 2212 C C . GLY A 1 299 ? 19.855 -2.146 -0.300 1.00 84.75 299 GLY A C 1
ATOM 2213 O O . GLY A 1 299 ? 20.207 -1.760 -1.410 1.00 84.75 299 GLY A O 1
ATOM 2214 N N . LYS A 1 300 ? 19.733 -3.442 0.012 1.00 84.19 300 LYS A N 1
ATOM 2215 C CA . LYS A 1 300 ? 20.010 -4.547 -0.922 1.00 84.19 300 LYS A CA 1
ATOM 2216 C C . LYS A 1 300 ? 18.886 -4.803 -1.928 1.00 84.19 300 LYS A C 1
ATOM 2218 O O . LYS A 1 300 ? 19.139 -5.365 -2.986 1.00 84.19 300 LYS A O 1
ATOM 2223 N N . PHE A 1 301 ? 17.653 -4.452 -1.573 1.00 86.19 301 PHE A N 1
ATOM 2224 C CA . PHE A 1 301 ? 16.479 -4.683 -2.409 1.00 86.19 301 PHE A CA 1
ATOM 2225 C C . PHE A 1 301 ? 16.233 -3.479 -3.317 1.00 86.19 301 PHE A C 1
ATOM 2227 O O . PHE A 1 301 ? 16.314 -2.341 -2.856 1.00 86.19 301 PHE A O 1
ATOM 2234 N N . GLU A 1 302 ? 15.891 -3.732 -4.582 1.00 81.25 302 GLU A N 1
ATOM 2235 C CA . GLU A 1 302 ? 15.555 -2.669 -5.541 1.00 81.25 302 GLU A CA 1
ATOM 2236 C C . GLU A 1 302 ? 14.318 -1.864 -5.116 1.00 81.25 302 GLU A C 1
ATOM 2238 O O . GLU A 1 302 ? 14.234 -0.663 -5.376 1.00 81.25 302 GLU A O 1
ATOM 2243 N N . ASP A 1 303 ? 13.388 -2.499 -4.397 1.00 82.56 303 ASP A N 1
ATOM 2244 C CA . ASP A 1 303 ? 12.253 -1.837 -3.774 1.00 82.56 303 ASP A CA 1
ATOM 2245 C C . ASP A 1 303 ? 12.236 -2.077 -2.265 1.00 82.56 303 ASP A C 1
ATOM 2247 O O . ASP A 1 303 ? 12.119 -3.206 -1.783 1.00 82.56 303 ASP A O 1
ATOM 2251 N N . SER A 1 304 ? 12.367 -0.990 -1.513 1.00 88.56 304 SER A N 1
ATOM 2252 C CA . SER A 1 304 ? 12.442 -1.004 -0.056 1.00 88.56 304 SER A CA 1
ATOM 2253 C C . SER A 1 304 ? 11.318 -0.226 0.623 1.00 88.56 304 SER A C 1
ATOM 2255 O O . SER A 1 304 ? 11.272 -0.167 1.855 1.00 88.56 304 SER A O 1
ATOM 2257 N N . THR A 1 305 ? 10.370 0.321 -0.148 1.00 93.25 305 THR A N 1
ATOM 2258 C CA . THR A 1 305 ? 9.310 1.171 0.404 1.00 93.25 305 THR A CA 1
ATOM 2259 C C . THR A 1 305 ? 8.443 0.423 1.414 1.00 93.25 305 THR A C 1
ATOM 2261 O O . THR A 1 305 ? 8.132 0.966 2.472 1.00 93.25 305 THR A O 1
ATOM 2264 N N . VAL A 1 306 ? 8.121 -0.847 1.155 1.00 94.25 306 VAL A N 1
ATOM 2265 C CA . VAL A 1 306 ? 7.317 -1.672 2.075 1.00 94.25 306 VAL A CA 1
ATOM 2266 C C . VAL A 1 306 ? 7.963 -1.824 3.452 1.00 94.25 306 VAL A C 1
ATOM 2268 O O . VAL A 1 306 ? 7.273 -1.732 4.463 1.00 94.25 306 VAL A O 1
ATOM 2271 N N . PHE A 1 307 ? 9.287 -1.975 3.521 1.00 94.69 307 PHE A N 1
ATOM 2272 C CA . PHE A 1 307 ? 9.997 -2.085 4.796 1.00 94.69 307 PHE A CA 1
ATOM 2273 C C . PHE A 1 307 ? 10.012 -0.754 5.547 1.00 94.69 307 PHE A C 1
ATOM 2275 O O . PHE A 1 307 ? 9.781 -0.730 6.754 1.00 94.69 307 PHE A O 1
ATOM 2282 N N . ALA A 1 308 ? 10.219 0.356 4.834 1.00 94.81 308 ALA A N 1
ATOM 2283 C CA . ALA A 1 308 ? 10.173 1.687 5.428 1.00 94.81 308 ALA A CA 1
ATOM 2284 C C . ALA A 1 308 ? 8.789 2.013 6.008 1.00 94.81 308 ALA A C 1
ATOM 2286 O O . ALA A 1 308 ? 8.703 2.567 7.102 1.00 94.81 308 ALA A O 1
ATOM 2287 N N . VAL A 1 309 ? 7.709 1.615 5.326 1.00 94.81 309 VAL A N 1
ATOM 2288 C CA . VAL A 1 309 ? 6.340 1.764 5.844 1.00 94.81 309 VAL A CA 1
ATOM 2289 C C . VAL A 1 309 ? 6.130 0.945 7.114 1.00 94.81 309 VAL A C 1
ATOM 2291 O O . VAL A 1 309 ? 5.581 1.455 8.085 1.00 94.81 309 VAL A O 1
ATOM 2294 N N . LEU A 1 310 ? 6.584 -0.309 7.146 1.00 94.25 310 LEU A N 1
ATOM 2295 C CA . LEU A 1 310 ? 6.440 -1.155 8.334 1.00 94.25 310 LEU A CA 1
ATOM 2296 C C . LEU A 1 310 ? 7.229 -0.614 9.533 1.00 94.25 310 LEU A C 1
ATOM 2298 O O . LEU A 1 310 ? 6.716 -0.623 10.651 1.00 94.25 310 LEU A O 1
ATOM 2302 N N . LEU A 1 311 ? 8.438 -0.093 9.302 1.00 94.00 311 LEU A N 1
ATOM 2303 C CA . LEU A 1 311 ? 9.220 0.582 10.339 1.00 94.00 311 LEU A CA 1
ATOM 2304 C C . LEU A 1 311 ? 8.517 1.850 10.833 1.00 94.00 311 LEU A C 1
ATOM 2306 O O . LEU A 1 311 ? 8.409 2.057 12.040 1.00 94.00 311 LEU A O 1
ATOM 2310 N N . ALA A 1 312 ? 7.983 2.663 9.918 1.00 92.75 312 ALA A N 1
ATOM 2311 C CA . ALA A 1 312 ? 7.231 3.858 10.274 1.00 92.75 312 ALA A CA 1
ATOM 2312 C C . ALA A 1 312 ? 5.987 3.517 11.109 1.00 92.75 312 ALA A C 1
ATOM 2314 O O . ALA A 1 312 ? 5.771 4.150 12.142 1.00 92.75 312 ALA A O 1
ATOM 2315 N N . ASN A 1 313 ? 5.219 2.489 10.728 1.00 92.50 313 ASN A N 1
ATOM 2316 C CA . ASN A 1 313 ? 4.048 2.010 11.472 1.00 92.50 313 ASN A CA 1
ATOM 2317 C C . ASN A 1 313 ? 4.387 1.705 12.944 1.00 92.50 313 ASN A C 1
ATOM 2319 O O . ASN A 1 313 ? 3.640 2.078 13.848 1.00 92.50 313 ASN A O 1
ATOM 2323 N N . GLY A 1 314 ? 5.556 1.108 13.209 1.00 88.75 314 GLY A N 1
ATOM 2324 C CA . GLY A 1 314 ? 6.033 0.862 14.576 1.00 88.75 314 GLY A CA 1
ATOM 2325 C C . GLY A 1 314 ? 6.305 2.139 15.386 1.00 88.75 314 GLY A C 1
ATOM 2326 O O . GLY A 1 314 ? 6.193 2.134 16.612 1.00 88.75 314 GLY A O 1
ATOM 2327 N N . LEU A 1 315 ? 6.612 3.253 14.715 1.00 87.19 315 LEU A N 1
ATOM 2328 C CA . LEU A 1 315 ? 6.916 4.549 15.330 1.00 87.19 315 LEU A CA 1
ATOM 2329 C C . LEU A 1 315 ? 5.684 5.444 15.533 1.00 87.19 315 LEU A C 1
ATOM 2331 O O . LEU A 1 315 ? 5.806 6.507 16.143 1.00 87.19 315 LEU A O 1
ATOM 2335 N N . VAL A 1 316 ? 4.493 5.036 15.080 1.00 87.06 316 VAL A N 1
ATOM 2336 C CA . VAL A 1 316 ? 3.250 5.829 15.203 1.00 87.06 316 VAL A CA 1
ATOM 2337 C C . VAL A 1 316 ? 2.995 6.260 16.651 1.00 87.06 316 VAL A C 1
ATOM 2339 O O . VAL A 1 316 ? 2.699 7.427 16.912 1.00 87.06 316 VAL A O 1
ATOM 2342 N N . THR A 1 317 ? 3.204 5.355 17.611 1.00 82.06 317 THR A N 1
ATOM 2343 C CA . THR A 1 317 ? 3.017 5.634 19.047 1.00 82.06 317 THR A CA 1
ATOM 2344 C C . THR A 1 317 ? 3.966 6.708 19.588 1.00 82.06 317 THR A C 1
ATOM 2346 O O . THR A 1 317 ? 3.618 7.424 20.528 1.00 82.06 317 THR A O 1
ATOM 2349 N N . ALA A 1 318 ? 5.155 6.862 18.997 1.00 83.31 318 ALA A N 1
ATOM 2350 C CA . ALA A 1 318 ? 6.089 7.923 19.356 1.00 83.31 318 ALA A CA 1
ATOM 2351 C C . ALA A 1 318 ? 5.609 9.286 18.832 1.00 83.31 318 ALA A C 1
ATOM 2353 O O . ALA A 1 318 ? 5.677 10.279 19.558 1.00 83.31 318 ALA A O 1
ATOM 2354 N N . PHE A 1 319 ? 5.059 9.334 17.613 1.00 82.81 319 PHE A N 1
ATOM 2355 C CA . PHE A 1 319 ? 4.520 10.562 17.017 1.00 82.81 319 PHE A CA 1
ATOM 2356 C C . PHE A 1 319 ? 3.229 11.049 17.682 1.00 82.81 319 PHE A C 1
ATOM 2358 O O . PHE A 1 319 ? 2.961 12.253 17.689 1.00 82.81 319 PHE A O 1
ATOM 2365 N N . ASP A 1 320 ? 2.447 10.151 18.281 1.00 81.25 320 ASP A N 1
ATOM 2366 C CA . ASP A 1 320 ? 1.233 10.510 19.024 1.00 81.25 320 ASP A CA 1
ATOM 2367 C C . ASP A 1 320 ? 1.515 11.296 20.320 1.00 81.25 320 ASP A C 1
ATOM 2369 O O . ASP A 1 320 ? 0.611 11.940 20.852 1.00 81.25 320 ASP A O 1
ATOM 2373 N N . LYS A 1 321 ? 2.765 11.315 20.811 1.00 78.31 321 LYS A N 1
ATOM 2374 C CA . LYS A 1 321 ? 3.171 12.133 21.971 1.00 78.31 321 LYS A CA 1
ATOM 2375 C C . LYS A 1 321 ? 3.354 13.620 21.640 1.00 78.31 321 LYS A C 1
ATOM 2377 O O . LYS A 1 321 ? 3.511 14.429 22.554 1.00 78.31 321 LYS A O 1
ATOM 2382 N N . LEU A 1 322 ? 3.361 13.993 20.360 1.00 80.12 322 LEU A N 1
ATOM 2383 C CA . LEU A 1 322 ? 3.500 15.388 19.942 1.00 80.12 322 LEU A CA 1
ATOM 2384 C C . LEU A 1 322 ? 2.244 16.207 20.297 1.00 80.12 322 LEU A C 1
ATOM 2386 O O . LEU A 1 322 ? 1.127 15.683 20.290 1.00 80.12 322 LEU A O 1
ATOM 2390 N N . PRO A 1 323 ? 2.400 17.509 20.602 1.00 73.50 323 PRO A N 1
ATOM 2391 C CA . PRO A 1 323 ? 1.296 18.332 21.070 1.00 73.50 323 PRO A CA 1
ATOM 2392 C C . PRO A 1 323 ? 0.183 18.459 20.021 1.00 73.50 323 PRO A C 1
ATOM 2394 O O . PRO A 1 323 ? 0.420 18.740 18.846 1.00 73.50 323 PRO A O 1
ATOM 2397 N N . LEU A 1 324 ? -1.061 18.319 20.485 1.00 75.69 324 LEU A N 1
ATOM 2398 C CA . LEU A 1 324 ? -2.256 18.591 19.687 1.00 75.69 324 LEU A CA 1
ATOM 2399 C C . LEU A 1 324 ? -2.387 20.092 19.405 1.00 75.69 324 LEU A C 1
ATOM 2401 O O . LEU A 1 324 ? -2.133 20.934 20.281 1.00 75.69 324 LEU A O 1
ATOM 2405 N N . THR A 1 325 ? -2.875 20.421 18.214 1.00 75.12 325 THR A N 1
ATOM 2406 C CA . THR A 1 325 ? -3.218 21.790 17.810 1.00 75.12 325 THR A CA 1
ATOM 2407 C C . THR A 1 325 ? -4.396 22.309 18.644 1.00 75.12 325 THR A C 1
ATOM 2409 O O . THR A 1 325 ? -5.245 21.524 19.065 1.00 75.12 325 THR A O 1
ATOM 2412 N N . LYS A 1 326 ? -4.525 23.630 18.862 1.00 71.69 326 LYS A N 1
ATOM 2413 C CA . LYS A 1 326 ? -5.656 24.221 19.624 1.00 71.69 326 LYS A CA 1
ATOM 2414 C C . LYS A 1 326 ? -7.029 23.721 19.137 1.00 71.69 326 LYS A C 1
ATOM 2416 O O . LYS A 1 326 ? -7.858 23.312 19.944 1.00 71.69 326 LYS A O 1
ATOM 2421 N N . ARG A 1 327 ? -7.229 23.666 17.813 1.00 75.12 327 ARG A N 1
ATOM 2422 C CA . ARG A 1 327 ? -8.455 23.145 17.180 1.00 75.12 327 ARG A CA 1
ATOM 2423 C C . ARG A 1 327 ? -8.711 21.672 17.514 1.00 75.12 327 ARG A C 1
ATOM 2425 O O . ARG A 1 327 ? -9.842 21.292 17.787 1.00 75.12 327 ARG A O 1
ATOM 2432 N N . GLU A 1 328 ? -7.667 20.852 17.518 1.00 77.44 328 GLU A N 1
ATOM 2433 C CA . GLU A 1 328 ? -7.762 19.420 17.824 1.00 77.44 328 GLU A CA 1
ATOM 2434 C C . GLU A 1 328 ? -8.049 19.190 19.307 1.00 77.44 328 GLU A C 1
ATOM 2436 O O . GLU A 1 328 ? -8.874 18.347 19.640 1.00 77.44 328 GLU A O 1
ATOM 2441 N N . ARG A 1 329 ? -7.459 19.997 20.200 1.00 74.31 329 ARG A N 1
ATOM 2442 C CA . ARG A 1 329 ? -7.782 19.964 21.635 1.00 74.31 329 ARG A CA 1
ATOM 2443 C C . ARG A 1 329 ? -9.253 20.272 21.889 1.00 74.31 329 ARG A C 1
ATOM 2445 O O . ARG A 1 329 ? -9.869 19.580 22.687 1.00 74.31 329 ARG A O 1
ATOM 2452 N N . HIS A 1 330 ? -9.822 21.266 21.202 1.00 76.06 330 HIS A N 1
ATOM 2453 C CA . HIS A 1 330 ? -11.244 21.599 21.337 1.00 76.06 330 HIS A CA 1
ATOM 2454 C C . HIS A 1 330 ? -12.146 20.461 20.841 1.00 76.06 330 HIS A C 1
ATOM 2456 O O . HIS A 1 330 ? -13.137 20.145 21.491 1.00 76.06 330 HIS A O 1
ATOM 2462 N N . LEU A 1 331 ? -11.788 19.811 19.727 1.00 78.81 331 LEU A N 1
ATOM 2463 C CA . LEU A 1 331 ? -12.533 18.660 19.205 1.00 78.81 331 LEU A CA 1
ATOM 2464 C C . LEU A 1 331 ? -12.483 17.464 20.162 1.00 78.81 331 LEU A C 1
ATOM 2466 O O . LEU A 1 331 ? -13.525 16.896 20.474 1.00 78.81 331 LEU A O 1
ATOM 2470 N N . VAL A 1 332 ? -11.297 17.129 20.678 1.00 79.50 332 VAL A N 1
ATOM 2471 C CA . VAL A 1 332 ? -11.122 16.046 21.658 1.00 79.50 332 VAL A CA 1
ATOM 2472 C C . VAL A 1 332 ? -11.840 16.374 22.969 1.00 79.50 332 VAL A C 1
ATOM 2474 O O . VAL A 1 332 ? -12.477 15.505 23.553 1.00 79.50 332 VAL A O 1
ATOM 2477 N N . ALA A 1 333 ? -11.793 17.626 23.430 1.00 77.56 333 ALA A N 1
ATOM 2478 C CA . ALA A 1 333 ? -12.519 18.059 24.621 1.00 77.56 333 ALA A CA 1
ATOM 2479 C C . ALA A 1 333 ? -14.040 17.953 24.434 1.00 77.56 333 ALA A C 1
ATOM 2481 O O . ALA A 1 333 ? -14.725 17.466 25.330 1.00 77.56 333 ALA A O 1
ATOM 2482 N N . ALA A 1 334 ? -14.562 18.343 23.267 1.00 79.69 334 ALA A N 1
ATOM 2483 C CA . ALA A 1 334 ? -15.978 18.212 22.940 1.00 79.69 334 ALA A CA 1
ATOM 2484 C C . ALA A 1 334 ? -16.418 16.742 22.840 1.00 79.69 334 ALA A C 1
ATOM 2486 O O . ALA A 1 334 ? -17.494 16.388 23.316 1.00 79.69 334 ALA A O 1
ATOM 2487 N N . GLU A 1 335 ? -15.593 15.871 22.254 1.00 82.81 335 GLU A N 1
ATOM 2488 C CA . GLU A 1 335 ? -15.857 14.430 22.187 1.00 82.81 335 GLU A CA 1
ATOM 2489 C C . GLU A 1 335 ? -15.844 13.796 23.584 1.00 82.81 335 GLU A C 1
ATOM 2491 O O . GLU A 1 335 ? -16.797 13.118 23.964 1.00 82.81 335 GLU A O 1
ATOM 2496 N N . ASN A 1 336 ? -14.833 14.108 24.397 1.00 83.50 336 ASN A N 1
ATOM 2497 C CA . ASN A 1 336 ? -14.752 13.648 25.781 1.00 83.50 336 ASN A CA 1
ATOM 2498 C C . ASN A 1 336 ? -15.929 14.152 26.627 1.00 83.50 336 ASN A C 1
ATOM 2500 O O . ASN A 1 336 ? -16.427 13.412 27.471 1.00 83.50 336 ASN A O 1
ATOM 2504 N N . ALA A 1 337 ? -16.396 15.383 26.403 1.00 81.31 337 ALA A N 1
ATOM 2505 C CA . ALA A 1 337 ? -17.574 15.922 27.078 1.00 81.31 337 ALA A CA 1
ATOM 2506 C C . ALA A 1 337 ? -18.845 15.143 26.708 1.00 81.31 337 ALA A C 1
ATOM 2508 O O . ALA A 1 337 ? -19.609 14.783 27.598 1.00 81.31 337 ALA A O 1
ATOM 2509 N N . LYS A 1 338 ? -19.034 14.800 25.426 1.00 83.56 338 LYS A N 1
ATOM 2510 C CA . LYS A 1 338 ? -20.157 13.958 24.975 1.00 83.56 338 LYS A CA 1
ATOM 2511 C C . LYS A 1 338 ? -20.112 12.562 25.586 1.00 83.56 338 LYS A C 1
ATOM 2513 O O . LYS A 1 338 ? -21.137 12.062 26.031 1.00 83.56 338 LYS A O 1
ATOM 2518 N N . VAL A 1 339 ? -18.931 11.943 25.632 1.00 82.00 339 VAL A N 1
ATOM 2519 C CA . VAL A 1 339 ? -18.755 10.620 26.250 1.00 82.00 339 VAL A CA 1
ATOM 2520 C C . VAL A 1 339 ? -19.048 10.677 27.749 1.00 82.00 339 VAL A C 1
ATOM 2522 O O . VAL A 1 339 ? -19.700 9.780 28.271 1.00 82.00 339 VAL A O 1
ATOM 2525 N N . ARG A 1 340 ? -18.604 11.734 28.441 1.00 80.69 340 ARG A N 1
ATOM 2526 C CA . ARG A 1 340 ? -18.894 11.941 29.868 1.00 80.69 340 ARG A CA 1
ATOM 2527 C C . ARG A 1 340 ? -20.380 12.163 30.132 1.00 80.69 340 ARG A C 1
ATOM 2529 O O . ARG A 1 340 ? -20.886 11.573 31.074 1.00 80.69 340 ARG A O 1
ATOM 2536 N N . ALA A 1 341 ? -21.059 12.955 29.304 1.00 81.38 341 ALA A N 1
ATOM 2537 C CA . ALA A 1 341 ? -22.504 13.154 29.396 1.00 81.38 341 ALA A CA 1
ATOM 2538 C C . ALA A 1 341 ? -23.258 11.830 29.197 1.00 81.38 341 ALA A C 1
ATOM 2540 O O . ALA A 1 341 ? -24.000 11.415 30.073 1.00 81.38 341 ALA A O 1
ATOM 2541 N N . ALA A 1 342 ? -22.947 11.086 28.130 1.00 79.56 342 ALA A N 1
ATOM 2542 C CA . ALA A 1 342 ? -23.561 9.782 27.882 1.00 79.56 342 ALA A CA 1
ATOM 2543 C C . ALA A 1 342 ? -23.269 8.754 28.992 1.00 79.56 342 ALA A C 1
ATOM 2545 O O . ALA A 1 342 ? -24.068 7.855 29.240 1.00 79.56 342 ALA A O 1
ATOM 2546 N N . LEU A 1 343 ? -22.110 8.849 29.653 1.00 81.75 343 LEU A N 1
ATOM 2547 C CA . LEU A 1 343 ? -21.797 8.013 30.809 1.00 81.75 343 LEU A CA 1
ATOM 2548 C C . LEU A 1 343 ? -22.607 8.432 32.043 1.00 81.75 343 LEU A C 1
ATOM 2550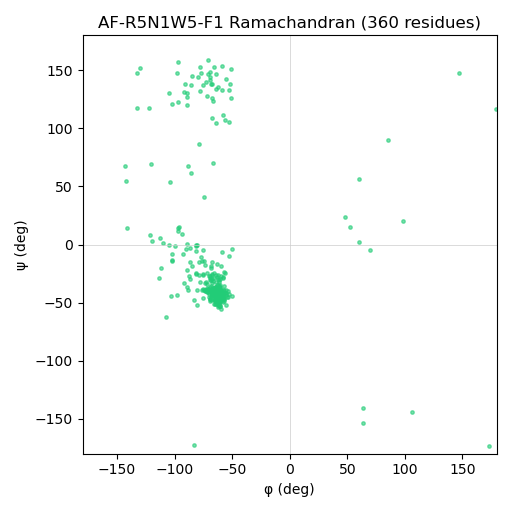 O O . LEU A 1 343 ? -23.049 7.555 32.777 1.00 81.75 343 LEU A O 1
ATOM 2554 N N . ALA A 1 344 ? -22.795 9.735 32.266 1.00 82.75 344 ALA A N 1
ATOM 2555 C CA . ALA A 1 344 ? -23.607 10.259 33.360 1.00 82.75 344 ALA A CA 1
ATOM 2556 C C . ALA A 1 344 ? -25.071 9.820 33.219 1.00 82.75 344 ALA A C 1
ATOM 2558 O O . ALA A 1 344 ? -25.601 9.238 34.159 1.00 82.75 344 ALA A O 1
ATOM 2559 N N . ASP A 1 345 ? -25.658 9.948 32.026 1.00 84.31 345 ASP A N 1
ATOM 2560 C CA . ASP A 1 345 ? -27.032 9.505 31.748 1.00 84.31 345 ASP A CA 1
ATOM 2561 C C . ASP A 1 345 ? -27.218 8.007 32.059 1.00 84.31 345 ASP A C 1
ATOM 2563 O O . ASP A 1 345 ? -28.178 7.602 32.711 1.00 84.31 345 ASP A O 1
ATOM 2567 N N . LYS A 1 346 ? -26.242 7.167 31.679 1.00 80.25 346 LYS A N 1
ATOM 2568 C CA . LYS A 1 346 ? -26.255 5.726 31.993 1.00 80.25 346 LYS A CA 1
ATOM 2569 C C . LYS A 1 346 ? -26.123 5.417 33.481 1.00 80.25 346 LYS A C 1
ATOM 2571 O O . LYS A 1 346 ? -26.581 4.367 33.932 1.00 80.25 346 LYS A O 1
ATOM 2576 N N . LEU A 1 347 ? -25.415 6.260 34.230 1.00 80.19 347 LEU A N 1
ATOM 2577 C CA . LEU A 1 347 ? -25.276 6.102 35.676 1.00 80.19 347 LEU A CA 1
ATOM 2578 C C . LEU A 1 347 ? -26.568 6.511 36.390 1.00 80.19 347 LEU A C 1
ATOM 2580 O O . LEU A 1 347 ? -26.970 5.817 37.322 1.00 80.19 347 LEU A O 1
ATOM 2584 N N . GLU A 1 348 ? -27.237 7.568 35.927 1.00 81.38 348 GLU A N 1
ATOM 2585 C CA . GLU A 1 348 ? -28.550 7.987 36.430 1.00 81.38 348 GLU A CA 1
ATOM 2586 C C . GLU A 1 348 ? -29.635 6.944 36.136 1.00 81.38 348 GLU A C 1
ATOM 2588 O O . GLU A 1 348 ? -30.395 6.579 37.034 1.00 81.38 348 GLU A O 1
ATOM 2593 N N . GLU A 1 349 ? -29.662 6.385 34.924 1.00 80.38 349 GLU A N 1
ATOM 2594 C CA . GLU A 1 349 ? -30.595 5.317 34.547 1.00 80.38 349 GLU A CA 1
ATOM 2595 C C . GLU A 1 349 ? -30.417 4.076 35.440 1.00 80.38 349 GLU A C 1
ATOM 2597 O O . GLU A 1 349 ? -31.382 3.576 36.020 1.00 80.38 349 GLU A O 1
ATOM 2602 N N . LYS A 1 350 ? -29.168 3.647 35.673 1.00 78.06 350 LYS A N 1
ATOM 2603 C CA . LYS A 1 350 ? -28.864 2.555 36.616 1.00 78.06 350 LYS A CA 1
ATOM 2604 C C . LYS A 1 350 ? -29.235 2.880 38.064 1.00 78.06 350 LYS A C 1
ATOM 2606 O O . LYS A 1 350 ? -29.614 1.977 38.810 1.00 78.06 350 LYS A O 1
ATOM 2611 N N . ALA A 1 351 ? -29.097 4.134 38.494 1.00 76.50 351 ALA A N 1
ATOM 2612 C CA . ALA A 1 351 ? -29.483 4.550 39.841 1.00 76.50 351 ALA A CA 1
ATOM 2613 C C . ALA A 1 351 ? -31.009 4.491 40.034 1.00 76.50 351 ALA A C 1
ATOM 2615 O O . ALA A 1 351 ? -31.477 4.041 41.080 1.00 76.50 351 ALA A O 1
ATOM 2616 N N . LEU A 1 352 ? -31.780 4.873 39.011 1.00 74.38 352 LEU A N 1
ATOM 2617 C CA . LEU A 1 352 ? -33.244 4.787 38.999 1.00 74.38 352 LEU A CA 1
ATOM 2618 C C . LEU A 1 352 ? -33.755 3.338 38.978 1.00 74.38 352 LEU A C 1
ATOM 2620 O O . LEU A 1 352 ? -34.723 3.032 39.675 1.00 74.38 352 LEU A O 1
ATOM 2624 N N . GLU A 1 353 ? -33.107 2.443 38.227 1.00 71.94 353 GLU A N 1
ATOM 2625 C CA . GLU A 1 353 ? -33.427 1.005 38.235 1.00 71.94 353 GLU A CA 1
ATOM 2626 C C . GLU A 1 353 ? -33.172 0.377 39.618 1.00 71.94 353 GLU A C 1
ATOM 2628 O O . GLU A 1 353 ? -34.036 -0.310 40.166 1.00 71.94 353 GLU A O 1
ATOM 2633 N N . ASN A 1 354 ? -32.029 0.679 40.242 1.00 69.00 354 ASN A N 1
ATOM 2634 C CA . ASN A 1 354 ? -31.696 0.159 41.572 1.00 69.00 354 ASN A CA 1
ATOM 2635 C C . ASN A 1 354 ? -32.609 0.713 42.683 1.00 69.00 354 ASN A C 1
ATOM 2637 O O . ASN A 1 354 ? -32.916 -0.002 43.636 1.00 69.00 354 ASN A O 1
ATOM 2641 N N . GLY A 1 355 ? -33.065 1.966 42.566 1.00 65.06 355 GLY A N 1
ATOM 2642 C CA . GLY A 1 355 ? -34.000 2.577 43.517 1.00 65.06 355 GLY A CA 1
ATOM 2643 C C . GLY A 1 355 ? -35.407 1.968 43.480 1.00 65.06 355 GLY A C 1
ATOM 2644 O O . GLY A 1 355 ? -36.067 1.895 44.514 1.00 65.06 355 GLY A O 1
ATOM 2645 N N . LYS A 1 356 ? -35.858 1.476 42.318 1.00 57.31 356 LYS A N 1
ATOM 2646 C CA . LYS A 1 356 ? -37.155 0.791 42.177 1.00 57.31 356 LYS A CA 1
ATOM 2647 C C . LYS A 1 356 ? -37.124 -0.643 42.715 1.00 57.31 356 LYS A C 1
ATOM 2649 O O . LYS A 1 356 ? -38.046 -1.029 43.423 1.00 57.31 356 LYS A O 1
ATOM 2654 N N . GLY A 1 357 ? -36.036 -1.386 42.494 1.00 53.31 357 GLY A N 1
ATOM 2655 C CA . GLY A 1 357 ? -35.882 -2.752 43.023 1.00 53.31 357 GLY A CA 1
ATOM 2656 C C . GLY A 1 357 ? -35.725 -2.845 44.551 1.00 53.31 357 GLY A C 1
ATOM 2657 O O . GLY A 1 357 ? -35.947 -3.908 45.132 1.00 53.31 357 GLY A O 1
ATOM 2658 N N . GLY A 1 358 ? -35.357 -1.744 45.218 1.00 50.09 358 GLY A N 1
ATOM 2659 C CA . GLY A 1 358 ? -35.306 -1.654 46.682 1.00 50.09 358 GLY A CA 1
ATOM 2660 C C . GLY A 1 358 ? -36.663 -1.393 47.345 1.00 50.09 358 GLY A C 1
ATOM 2661 O O . GLY A 1 358 ? -36.855 -1.784 48.490 1.00 50.09 358 GLY A O 1
ATOM 2662 N N . ALA A 1 359 ? -37.607 -0.773 46.630 1.00 50.88 359 ALA A N 1
ATOM 2663 C CA . ALA A 1 359 ? -38.951 -0.482 47.136 1.00 50.88 359 ALA A CA 1
ATOM 2664 C C . ALA A 1 359 ? -39.942 -1.646 46.944 1.00 50.88 359 ALA A C 1
ATOM 2666 O O . ALA A 1 359 ? -40.999 -1.646 47.558 1.00 50.88 359 ALA A O 1
ATOM 2667 N N . GLU A 1 360 ? -39.613 -2.627 46.099 1.00 47.97 360 GLU A N 1
ATOM 2668 C CA . GLU A 1 360 ? -40.449 -3.813 45.841 1.00 47.97 360 GLU A CA 1
ATOM 2669 C C . GLU A 1 360 ? -40.091 -5.015 46.745 1.00 47.97 360 GLU A C 1
ATOM 2671 O O . GLU A 1 360 ? -40.800 -6.017 46.755 1.00 47.97 360 GLU A O 1
ATOM 2676 N N . ASN A 1 361 ? -38.995 -4.916 47.512 1.00 46.34 361 ASN A N 1
ATOM 2677 C CA . ASN A 1 361 ? -38.510 -5.942 48.451 1.00 46.34 361 ASN A CA 1
ATOM 2678 C C . ASN A 1 361 ? -38.595 -5.516 49.934 1.00 46.34 361 ASN A C 1
ATOM 2680 O O . ASN A 1 361 ? -38.094 -6.238 50.800 1.00 46.34 361 ASN A O 1
ATOM 2684 N N . ALA A 1 362 ? -39.187 -4.354 50.218 1.00 44.94 362 ALA A N 1
ATOM 2685 C CA . ALA A 1 362 ? -39.526 -3.863 51.555 1.00 44.94 362 ALA A CA 1
ATOM 2686 C C . ALA A 1 362 ? -41.049 -3.765 51.663 1.00 44.94 362 ALA A C 1
ATOM 2688 O O . ALA A 1 362 ? -41.575 -4.089 52.751 1.00 44.94 362 ALA A O 1
#

Radius of gyration: 23.86 Å; Cα contacts (8 Å, |Δi|>4): 557; chains: 1; bounding box: 65×46×81 Å

Secondary structure (DSSP, 8-state):
-HHHHHHHHHHHHHHHHHHHHHHHHHHHHHHHHHHHHHHHHHHHHHHTHHHHHHHHHHHHHHHHHHHHHHHHTT----GGG-HHHHHHHHHHHTS-TTS-THHHHHHHHHIIIIIIGGG-STTS-SS-HHHHHHHHHHHH-HHHHT-PBPPPTTSS----SSS-PPBPPPHHHHHHTT----TTS--HHHHHHT-SSS-TTTS-HHHHHHHHHHHHHH-HHHHHHHHHHHHHHHHHHHHS---TT-HHHHHHHHHTSTTHHHHHHHTTT-TTTS-SSHHHHHHHHHHHHHHHHHHHHH-SSS--HHHHHHHHHHHHHHHTTSPPPHHHHHHHHHHHHHHHHHHHHHHHHHHHHHHHHHHS--